Protein AF-A0A959ET68-F1 (afdb_monomer_lite)

pLDDT: mean 88.15, std 13.21, range [47.34, 98.81]

Secondary structure (DSSP, 8-state):
--TTEEEE-SSS-EEE-PPPTT-SEEEEEEESSTT-GGGEEEEEEEESSSEEE--SPPPTT-EEEEEEEEEETTEEPPPPPPEEEEE-EEEEEEEE-SS--EEE-SSS--EEEEEEEESS--EEEEEEEEEEEEEES-GGGEEEEEE-TT--EEEEEES-STT--EEEEEE-TT-S-B--SS-EEEEEEB-SS-GGGGTTSBS-EEEEEEEEE-S--S--EEEEEEEEEEEEEE-------------PPPP-

Sequence (252 aa):
PPNGTSNVNTGLPSFAWEGSPFADTYDFQLATSPAFGNSIVDEGTFLPETEFDVNVVLEETTLYYWRVRARNLCGDSDWLPPFAFHTETLACNEFNSIDVPLGIPALGTPTRESELSIAAGGTINDVNVVNLTGYHDGVKDIAMRVISPEGTVVTLFSGICGNTAPFDLGLDDESPLVLTCPPTDGQPHQPQGSLSDFDGESTAGVWTLQVQVIDDFGAGGLVESWGLEFCASFDPKNPVLVNNETLLVQPG

Structure (mmCIF, N/CA/C/O backbone):
data_AF-A0A959ET68-F1
#
_entry.id   AF-A0A959ET68-F1
#
loop_
_atom_site.group_PDB
_atom_site.id
_atom_site.type_symbol
_atom_site.label_atom_id
_atom_site.label_alt_id
_atom_site.label_comp_id
_atom_site.label_asym_id
_atom_site.label_entity_id
_atom_site.label_seq_id
_atom_site.pdbx_PDB_ins_code
_atom_site.Cartn_x
_atom_site.Cartn_y
_atom_site.Cartn_z
_atom_site.occupancy
_atom_site.B_iso_or_equiv
_atom_site.auth_seq_id
_atom_site.auth_comp_id
_atom_site.auth_asym_id
_atom_site.auth_atom_id
_atom_site.pdbx_PDB_model_num
ATOM 1 N N . PRO A 1 1 ? -13.854 3.784 22.550 1.00 59.50 1 PRO A N 1
ATOM 2 C CA . PRO A 1 1 ? -14.523 3.999 21.238 1.00 59.50 1 PRO A CA 1
ATOM 3 C C . PRO A 1 1 ? -16.053 4.084 21.365 1.00 59.50 1 PRO A C 1
ATOM 5 O O . PRO A 1 1 ? -16.630 3.222 22.027 1.00 59.50 1 PRO A O 1
ATOM 8 N N . PRO A 1 2 ? -16.711 5.090 20.761 1.00 69.69 2 PRO A N 1
ATOM 9 C CA . PRO A 1 2 ? -18.172 5.145 20.648 1.00 69.69 2 PRO A CA 1
ATOM 10 C C . PRO A 1 2 ? -18.786 3.883 20.013 1.00 69.69 2 PRO A C 1
ATOM 12 O O . PRO A 1 2 ? -18.097 3.077 19.390 1.00 69.69 2 PRO A O 1
ATOM 15 N N . ASN A 1 3 ? -20.103 3.700 20.162 1.00 67.88 3 ASN A N 1
ATOM 16 C CA . ASN A 1 3 ? -20.776 2.541 19.573 1.00 67.88 3 ASN A CA 1
ATOM 17 C C . ASN A 1 3 ? -20.730 2.622 18.041 1.00 67.88 3 ASN A C 1
ATOM 19 O O . ASN A 1 3 ? -21.143 3.631 17.469 1.00 67.88 3 ASN A O 1
ATOM 23 N N . GLY A 1 4 ? -20.284 1.552 17.390 1.00 57.34 4 GLY A N 1
ATOM 24 C CA . GLY A 1 4 ? -20.193 1.453 15.938 1.00 57.34 4 GLY A CA 1
ATOM 25 C C . GLY A 1 4 ? -18.977 2.151 15.329 1.00 57.34 4 GLY A C 1
ATOM 26 O O . GLY A 1 4 ? -19.024 2.461 14.145 1.00 57.34 4 GLY A O 1
ATOM 27 N N . THR A 1 5 ? -17.918 2.429 16.098 1.00 63.31 5 THR A N 1
ATOM 28 C CA . THR A 1 5 ? -16.654 2.954 15.550 1.00 63.31 5 THR A CA 1
ATOM 29 C C . THR A 1 5 ? -15.890 1.868 14.777 1.00 63.31 5 THR A C 1
ATOM 31 O O . THR A 1 5 ? -15.741 0.747 15.266 1.00 63.31 5 THR A O 1
ATOM 34 N N . SER A 1 6 ? -15.404 2.204 13.582 1.00 56.62 6 SER A N 1
ATOM 35 C CA . SER A 1 6 ? -14.445 1.423 12.790 1.00 56.62 6 SER A CA 1
ATOM 36 C C . SER A 1 6 ? -13.031 2.013 12.902 1.00 56.62 6 SER A C 1
ATOM 38 O O . SER A 1 6 ? -12.866 3.128 13.403 1.00 56.62 6 SER A O 1
ATOM 40 N N . ASN A 1 7 ? -12.017 1.260 12.459 1.00 56.94 7 ASN A N 1
ATOM 41 C CA . ASN A 1 7 ? -10.610 1.684 12.421 1.00 56.94 7 ASN A CA 1
ATOM 42 C C . ASN A 1 7 ? -10.060 2.141 13.779 1.00 56.94 7 ASN A C 1
ATOM 44 O O . ASN A 1 7 ? -9.372 3.153 13.894 1.00 56.94 7 ASN A O 1
ATOM 48 N N . VAL A 1 8 ? -10.395 1.402 14.839 1.00 57.81 8 VAL A N 1
ATOM 49 C CA . VAL A 1 8 ? -9.758 1.611 16.142 1.00 57.81 8 VAL A CA 1
ATOM 50 C C . VAL A 1 8 ? -8.369 0.982 16.105 1.00 57.81 8 VAL A C 1
ATOM 52 O O . VAL A 1 8 ? -8.249 -0.216 15.836 1.00 57.81 8 VAL A O 1
ATOM 55 N N . ASN A 1 9 ? -7.352 1.793 16.403 1.00 61.16 9 ASN A N 1
ATOM 56 C CA . ASN A 1 9 ? -5.956 1.371 16.476 1.00 61.16 9 ASN A CA 1
ATOM 57 C C . ASN A 1 9 ? -5.794 0.120 17.360 1.00 61.16 9 ASN A C 1
ATOM 59 O O . ASN A 1 9 ? -6.356 0.043 18.458 1.00 61.16 9 ASN A O 1
ATOM 63 N N . THR A 1 10 ? -5.028 -0.852 16.870 1.00 55.31 10 THR A N 1
ATOM 64 C CA . THR A 1 10 ? -4.847 -2.184 17.469 1.00 55.31 10 THR A CA 1
ATOM 65 C C . THR A 1 10 ? -3.834 -2.240 18.609 1.00 55.31 10 THR A C 1
ATOM 67 O O . THR A 1 10 ? -3.648 -3.305 19.193 1.00 55.31 10 THR A O 1
ATOM 70 N N . GLY A 1 11 ? -3.211 -1.109 18.959 1.00 59.72 11 GLY A N 1
ATOM 71 C CA . GLY A 1 11 ? -2.265 -0.983 20.068 1.00 59.72 11 GLY A CA 1
ATOM 72 C C . GLY A 1 11 ? -2.900 -1.168 21.454 1.00 59.72 11 GLY A C 1
ATOM 73 O O . GLY A 1 11 ? -3.578 -2.153 21.724 1.00 59.72 11 GLY A O 1
ATOM 74 N N . LEU A 1 12 ? -2.657 -0.221 22.365 1.00 61.44 12 LEU A N 1
ATOM 75 C CA . LEU A 1 12 ? -3.268 -0.179 23.702 1.00 61.44 12 LEU A CA 1
ATOM 76 C C . LEU A 1 12 ? -4.371 0.895 23.714 1.00 61.44 12 LEU A C 1
ATOM 78 O O . LEU A 1 12 ? -4.118 2.021 24.149 1.00 61.44 12 LEU A O 1
ATOM 82 N N . PRO A 1 13 ? -5.562 0.625 23.144 1.00 77.75 13 PRO A N 1
ATOM 83 C CA . PRO A 1 13 ? -6.602 1.635 23.027 1.00 77.75 13 PRO A CA 1
ATOM 84 C C . PRO A 1 13 ? -7.158 2.029 24.398 1.00 77.75 13 PRO A C 1
ATOM 86 O O . PRO A 1 13 ? -7.420 1.179 25.253 1.00 77.75 13 PRO A O 1
ATOM 89 N N . SER A 1 14 ? -7.415 3.326 24.563 1.00 84.19 14 SER A N 1
ATOM 90 C CA . SER A 1 14 ? -8.093 3.868 25.735 1.00 84.19 14 SER A CA 1
ATOM 91 C C . SER A 1 14 ? -9.608 3.921 25.525 1.00 84.19 14 SER A C 1
ATOM 93 O O . SER A 1 14 ? -10.136 4.246 24.449 1.00 84.19 14 SER A O 1
ATOM 95 N N . PHE A 1 15 ? -10.345 3.569 26.571 1.00 87.94 15 PHE A N 1
ATOM 96 C CA . PHE A 1 15 ? -11.800 3.598 26.605 1.00 87.94 15 PHE A CA 1
ATOM 97 C C . PHE A 1 15 ? -12.237 4.651 27.601 1.00 87.94 15 PHE A C 1
ATOM 99 O O . PHE A 1 15 ? -11.755 4.670 28.722 1.00 87.94 15 PHE A O 1
ATOM 106 N N . ALA A 1 16 ? -13.189 5.490 27.204 1.00 87.88 16 ALA A N 1
ATOM 107 C CA . ALA A 1 16 ? -13.805 6.470 28.082 1.00 87.88 16 ALA A CA 1
ATOM 108 C C . ALA A 1 16 ? -15.326 6.337 28.016 1.00 87.88 16 ALA A C 1
ATOM 110 O O . ALA A 1 16 ? -15.891 6.028 26.958 1.00 87.88 16 ALA A O 1
ATOM 111 N N . TRP A 1 17 ? -15.988 6.575 29.143 1.00 90.94 17 TRP A N 1
ATOM 112 C CA . TRP A 1 17 ? -17.444 6.548 29.267 1.00 90.94 17 TRP A CA 1
ATOM 113 C C . TRP A 1 17 ? -17.955 7.748 30.063 1.00 90.94 17 TRP A C 1
ATOM 115 O O . TRP A 1 17 ? -17.204 8.456 30.727 1.00 90.94 17 TRP A O 1
ATOM 125 N N . GLU A 1 18 ? -19.262 7.993 29.988 1.00 88.75 18 GLU A N 1
ATOM 126 C CA . GLU A 1 18 ? -19.899 9.042 30.778 1.00 88.75 18 GLU A CA 1
ATOM 127 C C . GLU A 1 18 ? -20.099 8.571 32.225 1.00 88.75 18 GLU A C 1
ATOM 129 O O . GLU A 1 18 ? -20.658 7.500 32.480 1.00 88.75 18 GLU A O 1
ATOM 134 N N . GLY A 1 19 ? -19.625 9.370 33.183 1.00 85.56 19 GLY A N 1
ATOM 135 C CA . GLY A 1 19 ? -19.772 9.070 34.601 1.00 85.56 19 GLY A CA 1
ATOM 136 C C . GLY A 1 19 ? -21.198 9.281 35.119 1.00 85.56 19 GLY A C 1
ATOM 137 O O . GLY A 1 19 ? -21.925 10.162 34.666 1.00 85.56 19 GLY A O 1
ATOM 138 N N . SER A 1 20 ? -21.584 8.507 36.131 1.00 87.94 20 SER A N 1
ATOM 139 C CA . SER A 1 20 ? -22.829 8.687 36.879 1.00 87.94 20 SER A CA 1
ATOM 140 C C . SER A 1 20 ? -22.575 9.454 38.184 1.00 87.94 20 SER A C 1
ATOM 142 O O . SER A 1 20 ? -21.653 9.103 38.921 1.00 87.94 20 SER A O 1
ATOM 144 N N . PRO A 1 21 ? -23.413 10.447 38.546 1.00 82.75 21 PRO A N 1
ATOM 145 C CA . PRO A 1 21 ? -23.240 11.245 39.765 1.00 82.75 21 PRO A CA 1
ATOM 146 C C . PRO A 1 21 ? -23.413 10.448 41.068 1.00 82.75 21 PRO A C 1
ATOM 148 O O . PRO A 1 21 ? -23.121 10.967 42.143 1.00 82.75 21 PRO A O 1
ATOM 151 N N . PHE A 1 22 ? -23.912 9.212 40.987 1.00 87.75 22 PHE A N 1
ATOM 152 C CA . PHE A 1 22 ? -24.112 8.323 42.134 1.00 87.75 22 PHE A CA 1
ATOM 153 C C . PHE A 1 22 ? -23.165 7.117 42.133 1.00 87.75 22 PHE A C 1
ATOM 155 O O . PHE A 1 22 ? -23.379 6.192 42.916 1.00 87.75 22 PHE A O 1
ATOM 162 N N . ALA A 1 23 ? -22.176 7.083 41.241 1.00 90.88 23 ALA A N 1
ATOM 163 C CA . ALA A 1 23 ? -21.177 6.024 41.190 1.00 90.88 23 ALA A CA 1
ATOM 164 C C . ALA A 1 23 ? -19.940 6.413 42.006 1.00 90.88 23 ALA A C 1
ATOM 166 O O . ALA A 1 23 ? -19.442 7.529 41.876 1.00 90.88 23 ALA A O 1
ATOM 167 N N . ASP A 1 24 ? -19.432 5.470 42.797 1.00 92.00 24 ASP A N 1
ATOM 168 C CA . ASP A 1 24 ? -18.141 5.600 43.478 1.00 92.00 24 ASP A CA 1
ATOM 169 C C . ASP A 1 24 ? -17.014 4.987 42.631 1.00 92.00 24 ASP A C 1
ATOM 171 O O . ASP A 1 24 ? -15.890 5.478 42.637 1.00 92.00 24 ASP A O 1
ATOM 175 N N . THR A 1 25 ? -17.311 3.895 41.918 1.00 95.12 25 THR A N 1
ATOM 176 C CA . THR A 1 25 ? -16.370 3.181 41.041 1.00 95.12 25 THR A CA 1
ATOM 177 C C . THR A 1 25 ? -17.094 2.534 39.858 1.00 95.12 25 THR A C 1
ATOM 179 O O . THR A 1 25 ? -18.328 2.485 39.828 1.00 95.12 25 THR A O 1
ATOM 182 N N . TYR A 1 26 ? -16.338 1.999 38.901 1.00 94.94 26 TYR A N 1
ATOM 183 C CA . TYR A 1 26 ? -16.852 1.295 37.729 1.00 94.94 26 TYR A CA 1
ATOM 184 C C . TYR A 1 26 ? -16.203 -0.081 37.560 1.00 94.94 26 TYR A C 1
ATOM 186 O O . TYR A 1 26 ? -15.052 -0.291 37.944 1.00 94.94 26 TYR A O 1
ATOM 194 N N . ASP A 1 27 ? -16.939 -1.006 36.949 1.00 96.12 27 ASP A N 1
ATOM 195 C CA . ASP A 1 27 ? -16.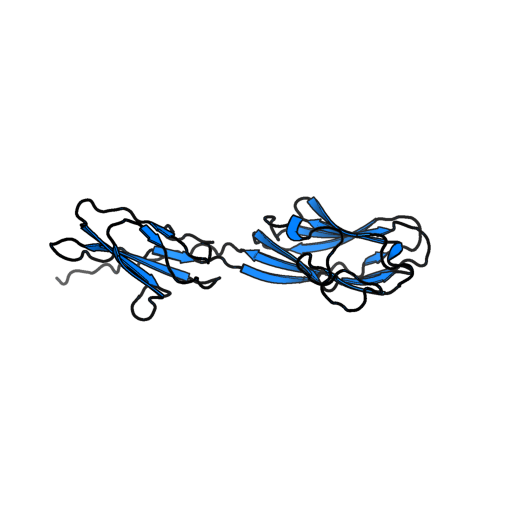357 -2.201 36.336 1.00 96.12 27 ASP A CA 1
ATOM 196 C C . ASP A 1 27 ? -16.461 -2.066 34.807 1.00 96.12 27 ASP A C 1
ATOM 198 O O . ASP A 1 27 ? -17.497 -1.638 34.288 1.00 96.12 27 ASP A O 1
ATOM 202 N N . PHE A 1 28 ? -15.407 -2.458 34.098 1.00 95.81 28 PHE A N 1
ATOM 203 C CA . PHE A 1 28 ? -15.260 -2.445 32.644 1.00 95.81 28 PHE A CA 1
ATOM 204 C C . PHE A 1 28 ? -14.959 -3.860 32.146 1.00 95.81 28 PHE A C 1
ATOM 206 O O . PHE A 1 28 ? -14.189 -4.585 32.772 1.00 95.81 28 PHE A O 1
ATOM 213 N N . GLN A 1 29 ? -15.534 -4.245 31.007 1.00 96.94 29 GLN A N 1
ATOM 214 C CA . GLN A 1 29 ? -15.197 -5.493 30.319 1.00 96.94 29 GLN A CA 1
ATOM 215 C C . GLN A 1 29 ? -15.071 -5.266 28.819 1.00 96.94 29 GLN A C 1
ATOM 217 O O . GLN A 1 29 ? -15.955 -4.649 28.220 1.00 96.94 29 GLN A O 1
ATOM 222 N N . LEU A 1 30 ? -14.033 -5.849 28.223 1.00 95.31 30 LEU A N 1
ATOM 223 C CA . LEU A 1 30 ? -13.812 -5.962 26.784 1.00 95.31 30 LEU A CA 1
ATOM 224 C C . LEU A 1 30 ? -13.864 -7.438 26.376 1.00 95.31 30 LEU A C 1
ATOM 226 O O . LEU A 1 30 ? -13.287 -8.294 27.044 1.00 95.31 30 LEU A O 1
ATOM 230 N N . ALA A 1 31 ? -14.547 -7.757 25.279 1.00 95.62 31 ALA A N 1
ATOM 231 C CA . ALA A 1 31 ? -14.763 -9.130 24.837 1.00 95.62 31 ALA A CA 1
ATOM 232 C C . ALA A 1 31 ? -14.885 -9.273 23.312 1.00 95.62 31 ALA A C 1
ATOM 234 O O . ALA A 1 31 ? -15.242 -8.326 22.619 1.00 95.62 31 ALA A O 1
ATOM 235 N N . THR A 1 32 ? -14.687 -10.487 22.794 1.00 92.62 32 THR A N 1
ATOM 236 C CA . THR A 1 32 ? -14.901 -10.839 21.369 1.00 92.62 32 THR A CA 1
ATOM 237 C C . THR A 1 32 ? -16.328 -11.307 21.048 1.00 92.62 32 THR A C 1
ATOM 239 O O . THR A 1 32 ? -16.642 -11.676 19.920 1.00 92.62 32 THR A O 1
ATOM 242 N N . SER A 1 33 ? -17.223 -11.320 22.041 1.00 91.75 33 SER A N 1
ATOM 243 C CA . SER A 1 33 ? -18.622 -11.732 21.886 1.00 91.75 33 SER A CA 1
ATOM 244 C C . SER A 1 33 ? -19.538 -10.847 22.730 1.00 91.75 33 SER A C 1
ATOM 246 O O . SER A 1 33 ? -19.185 -10.546 23.875 1.00 91.75 33 SER A O 1
ATOM 248 N N . PRO A 1 34 ? -20.750 -10.502 22.248 1.00 88.56 34 PRO A N 1
ATOM 249 C CA . PRO A 1 34 ? -21.704 -9.711 23.027 1.00 88.56 34 PRO A CA 1
ATOM 250 C C . PRO A 1 34 ? -22.266 -10.481 24.234 1.00 88.56 34 PRO A C 1
ATOM 252 O O . PRO A 1 34 ? -22.931 -9.891 25.083 1.00 88.56 34 PRO A O 1
ATOM 255 N N . ALA A 1 35 ? -22.013 -11.793 24.326 1.00 90.94 35 ALA A N 1
ATOM 256 C CA . ALA A 1 35 ? -22.361 -12.606 25.487 1.00 90.94 35 ALA A CA 1
ATOM 257 C C . ALA A 1 35 ? -21.395 -12.413 26.673 1.00 90.94 35 ALA A C 1
ATOM 259 O O . ALA A 1 35 ? -21.759 -12.750 27.802 1.00 90.94 35 ALA A O 1
ATOM 260 N N . PHE A 1 36 ? -20.197 -11.858 26.439 1.00 93.19 36 PHE A N 1
ATOM 261 C CA . PHE A 1 36 ? -19.110 -11.793 27.423 1.00 93.19 36 PHE A CA 1
ATOM 262 C C . PHE A 1 36 ? -18.808 -13.188 28.025 1.00 93.19 36 PHE A C 1
ATOM 264 O O . PHE A 1 36 ? -18.927 -14.214 27.352 1.00 93.19 36 PHE A O 1
ATOM 271 N N . GLY A 1 37 ? -18.384 -13.263 29.291 1.00 92.31 37 GLY A N 1
ATOM 272 C CA . GLY A 1 37 ? -18.008 -14.523 29.936 1.00 92.31 37 GLY A CA 1
ATOM 273 C C . GLY A 1 37 ? -16.634 -14.996 29.464 1.00 92.31 37 GLY A C 1
ATOM 274 O O . GLY A 1 37 ? -15.663 -14.261 29.583 1.00 92.31 37 GLY A O 1
ATOM 275 N N . ASN A 1 38 ? -16.539 -16.200 28.896 1.00 92.50 38 ASN A N 1
ATOM 276 C CA . ASN A 1 38 ? -15.253 -16.762 28.452 1.00 92.50 38 ASN A CA 1
ATOM 277 C C . ASN A 1 38 ? -14.622 -16.020 27.257 1.00 92.50 38 ASN A C 1
ATOM 279 O O . ASN A 1 38 ? -13.507 -16.348 26.869 1.00 92.50 38 ASN A O 1
ATOM 283 N N . SER A 1 39 ? -15.334 -15.068 26.649 1.00 93.88 39 SER A N 1
ATOM 284 C CA . SER A 1 39 ? -14.825 -14.225 25.565 1.00 93.88 39 SER A CA 1
ATOM 285 C C . SER A 1 39 ? -14.199 -12.916 26.050 1.00 93.88 39 SER A C 1
ATOM 287 O O . SER A 1 39 ? -13.862 -12.086 25.209 1.00 93.88 39 SER A O 1
ATOM 289 N N . ILE A 1 40 ? -14.136 -12.677 27.367 1.00 96.19 40 ILE A N 1
ATOM 290 C CA . ILE A 1 40 ? -13.493 -11.487 27.934 1.00 96.19 40 ILE A CA 1
ATOM 291 C C . ILE A 1 40 ? -11.995 -11.557 27.637 1.00 96.19 40 ILE A C 1
ATOM 293 O O . ILE A 1 40 ? -11.351 -12.564 27.925 1.00 96.19 40 ILE A O 1
ATOM 297 N N . VAL A 1 41 ? -11.469 -10.488 27.045 1.00 94.44 41 VAL A N 1
ATOM 298 C CA . VAL A 1 41 ? -10.047 -10.339 26.704 1.00 94.44 41 VAL A CA 1
ATOM 299 C C . VAL A 1 41 ? -9.330 -9.370 27.637 1.00 94.44 41 VAL A C 1
ATOM 301 O O . VAL A 1 41 ? -8.127 -9.507 27.822 1.00 94.44 41 VAL A O 1
ATOM 304 N N . ASP A 1 42 ? -10.062 -8.433 28.244 1.00 95.38 42 ASP A N 1
ATOM 305 C CA . ASP A 1 42 ? -9.555 -7.558 29.299 1.00 95.38 42 ASP A CA 1
ATOM 306 C C . ASP A 1 42 ? -10.701 -7.066 30.191 1.00 95.38 42 ASP A C 1
ATOM 308 O O . ASP A 1 42 ? -11.855 -6.959 29.752 1.00 95.38 42 ASP A O 1
ATOM 312 N N . GLU A 1 43 ? -10.393 -6.768 31.448 1.00 96.31 43 GLU A N 1
ATOM 313 C CA . GLU A 1 43 ? -11.348 -6.216 32.403 1.00 96.31 43 GLU A CA 1
ATOM 314 C C . GLU A 1 43 ? -10.678 -5.340 33.463 1.00 96.31 43 GLU A C 1
ATOM 316 O O . GLU A 1 43 ? -9.556 -5.580 33.905 1.00 96.31 43 GLU A O 1
ATOM 321 N N . GLY A 1 44 ? -11.421 -4.335 33.917 1.00 94.62 44 GLY A N 1
ATOM 322 C CA . GLY A 1 44 ? -11.046 -3.487 35.039 1.00 94.62 44 GLY A CA 1
ATOM 323 C C . GLY A 1 44 ? -12.161 -3.486 36.072 1.00 94.62 44 GLY A C 1
ATOM 324 O O . GLY A 1 44 ? -13.333 -3.368 35.724 1.00 94.62 44 GLY A O 1
ATOM 325 N N . THR A 1 45 ? -11.821 -3.614 37.352 1.00 94.75 45 THR A N 1
ATOM 326 C CA . THR A 1 45 ? -12.810 -3.619 38.442 1.00 94.75 45 THR A CA 1
ATOM 327 C C . THR A 1 45 ? -12.495 -2.545 39.464 1.00 94.75 45 THR A C 1
ATOM 329 O O . THR A 1 45 ? -11.322 -2.325 39.765 1.00 94.75 45 THR A O 1
ATOM 332 N N . PHE A 1 46 ? -13.531 -1.946 40.054 1.00 93.88 46 PHE A N 1
ATOM 333 C CA . PHE A 1 46 ? -13.395 -0.864 41.041 1.00 93.88 46 PHE A CA 1
ATOM 334 C C . PHE A 1 46 ? -12.584 0.342 40.529 1.00 93.88 46 PHE A C 1
ATOM 336 O O . PHE A 1 46 ? -11.835 0.965 41.282 1.00 93.88 46 PHE A O 1
ATOM 343 N N . LEU A 1 47 ? -12.741 0.682 39.250 1.00 94.00 47 LEU A N 1
ATOM 344 C CA . LEU A 1 47 ? -12.071 1.816 38.620 1.00 94.00 47 LEU A CA 1
ATOM 345 C C . LEU A 1 47 ? -12.635 3.133 39.183 1.00 94.00 47 LEU A C 1
ATOM 347 O O . LEU A 1 47 ? -13.853 3.323 39.133 1.00 94.00 47 LEU A O 1
ATOM 351 N N . PRO A 1 48 ? -11.802 4.031 39.739 1.00 91.38 48 PRO A N 1
ATOM 352 C CA . PRO A 1 48 ? -12.267 5.314 40.274 1.00 91.38 48 PRO A CA 1
ATOM 353 C C . PRO A 1 48 ? -12.500 6.361 39.176 1.00 91.38 48 PRO A C 1
ATOM 355 O O . PRO A 1 48 ? -13.234 7.326 39.377 1.00 91.38 48 PRO A O 1
ATOM 358 N N . GLU A 1 49 ? -11.858 6.175 38.028 1.00 91.62 49 GLU A N 1
ATOM 359 C CA . GLU A 1 49 ? -11.913 7.070 36.879 1.00 91.62 49 GLU A CA 1
ATOM 360 C C . GLU A 1 49 ? -12.929 6.563 35.849 1.00 91.62 49 GLU A C 1
ATOM 362 O O . GLU A 1 49 ? -13.399 5.425 35.909 1.00 91.62 49 GLU A O 1
ATOM 367 N N . THR A 1 50 ? -13.298 7.433 34.909 1.00 90.50 50 THR A N 1
ATOM 368 C CA . THR A 1 50 ? -14.198 7.105 33.791 1.00 90.50 50 THR A CA 1
ATOM 369 C C . THR A 1 50 ? -13.430 6.746 32.520 1.00 90.50 50 THR A C 1
ATOM 371 O O . THR A 1 50 ? -13.929 6.952 31.411 1.00 90.50 50 THR A O 1
ATOM 374 N N . GLU A 1 51 ? -12.202 6.260 32.694 1.00 91.25 51 GLU A N 1
ATOM 375 C CA . GLU A 1 51 ? -11.325 5.798 31.631 1.00 91.25 51 GLU A CA 1
ATOM 376 C C . GLU A 1 51 ? -10.657 4.468 31.994 1.00 91.25 51 GLU A C 1
ATOM 378 O O . GLU A 1 51 ? -10.508 4.122 33.169 1.00 91.25 51 GLU A O 1
ATOM 383 N N . PHE A 1 52 ? -10.306 3.693 30.970 1.00 92.69 52 PHE A N 1
ATOM 384 C CA . PHE A 1 52 ? -9.571 2.445 31.106 1.00 92.69 52 PHE A CA 1
ATOM 385 C C . PHE A 1 52 ? -8.661 2.231 29.898 1.00 92.69 52 PHE A C 1
ATOM 387 O O . PHE A 1 52 ? -9.137 2.165 28.760 1.00 92.69 52 PHE A O 1
ATOM 394 N N . ASP A 1 53 ? -7.368 2.087 30.171 1.00 89.56 53 ASP A N 1
ATOM 395 C CA . ASP A 1 53 ? -6.370 1.689 29.188 1.00 89.56 53 ASP A CA 1
ATOM 396 C C . ASP A 1 53 ? -6.265 0.167 29.165 1.00 89.56 53 ASP A C 1
ATOM 398 O O . ASP A 1 53 ? -5.926 -0.475 30.164 1.00 89.56 53 ASP A O 1
ATOM 402 N N . VAL A 1 54 ? -6.574 -0.408 28.009 1.00 89.56 54 VAL A N 1
ATOM 403 C CA . VAL A 1 54 ? -6.534 -1.854 27.802 1.00 89.56 54 VAL A CA 1
ATOM 404 C C . VAL A 1 54 ? -5.082 -2.314 27.691 1.00 89.56 54 VAL A C 1
ATOM 406 O O . VAL A 1 54 ? -4.285 -1.697 26.990 1.00 89.56 54 VAL A O 1
ATOM 409 N N . ASN A 1 55 ? -4.737 -3.411 28.372 1.00 85.19 55 ASN A N 1
ATOM 410 C CA . ASN A 1 55 ? -3.370 -3.960 28.429 1.00 85.19 55 ASN A CA 1
ATOM 411 C C . ASN A 1 55 ? -3.153 -5.159 27.492 1.00 85.19 55 ASN A C 1
ATOM 413 O O . ASN A 1 55 ? -2.159 -5.880 27.608 1.00 85.19 55 ASN A O 1
ATOM 417 N N . VAL A 1 56 ? -4.088 -5.385 26.573 1.00 85.75 56 VAL A N 1
ATOM 418 C CA . VAL A 1 56 ? -3.998 -6.403 25.530 1.00 85.75 56 VAL A CA 1
ATOM 419 C C . VAL A 1 56 ? -3.954 -5.728 24.165 1.00 85.75 56 VAL A C 1
ATOM 421 O O . VAL A 1 56 ? -4.728 -4.817 23.885 1.00 85.75 56 VAL A O 1
ATOM 424 N N . VAL A 1 57 ? -3.033 -6.193 23.324 1.00 83.12 57 VAL A N 1
ATOM 425 C CA . VAL A 1 57 ? -2.999 -5.832 21.905 1.00 83.12 57 VAL A CA 1
ATOM 426 C C . VAL A 1 57 ? -4.207 -6.481 21.243 1.00 83.12 57 VAL A C 1
ATOM 428 O O . VAL A 1 57 ? -4.433 -7.681 21.417 1.00 83.12 57 VAL A O 1
ATOM 431 N N . LEU A 1 58 ? -5.012 -5.693 20.537 1.00 85.56 58 LEU A N 1
ATOM 432 C CA . LEU A 1 58 ? -6.205 -6.215 19.883 1.00 85.56 58 LEU A CA 1
ATOM 433 C C . LEU A 1 58 ? -5.843 -6.819 18.531 1.00 85.56 58 LEU A C 1
ATOM 435 O O . LEU A 1 58 ? -5.010 -6.288 17.806 1.00 85.56 58 LEU A O 1
ATOM 439 N N . GLU A 1 59 ? -6.511 -7.911 18.179 1.00 80.75 59 GLU A N 1
ATOM 440 C CA . GLU A 1 59 ? -6.347 -8.521 16.865 1.00 80.75 59 GLU A CA 1
ATOM 441 C C . GLU A 1 59 ? -6.946 -7.597 15.801 1.00 80.75 59 GLU A C 1
ATOM 443 O O . GLU A 1 59 ? -8.038 -7.048 15.985 1.00 80.75 59 GLU A O 1
ATOM 448 N N . GLU A 1 60 ? -6.257 -7.432 14.677 1.00 74.31 60 GLU A N 1
ATOM 449 C CA . GLU A 1 60 ? -6.767 -6.706 13.511 1.00 74.31 60 GLU A CA 1
ATOM 450 C C . GLU A 1 60 ? -8.010 -7.395 12.935 1.00 74.31 60 GLU A C 1
ATOM 452 O O . GLU A 1 60 ? -8.287 -8.569 13.199 1.00 74.31 60 GLU A O 1
ATOM 457 N N . THR A 1 61 ? -8.797 -6.670 12.140 1.00 72.88 61 THR A N 1
ATOM 458 C CA . THR A 1 61 ? -9.998 -7.191 11.458 1.00 72.88 61 THR A CA 1
ATOM 459 C C . THR A 1 61 ? -11.048 -7.846 12.373 1.00 72.88 61 THR A C 1
ATOM 461 O O . THR A 1 61 ? -11.857 -8.661 11.926 1.00 72.88 61 THR A O 1
ATOM 464 N N . THR A 1 62 ? -11.075 -7.492 13.658 1.00 79.81 62 THR A N 1
ATOM 465 C CA . THR A 1 62 ? -11.847 -8.205 14.683 1.00 79.81 62 THR A CA 1
ATOM 466 C C . THR A 1 62 ? -12.928 -7.321 15.301 1.00 79.81 62 THR A C 1
ATOM 468 O O . THR A 1 62 ? -12.720 -6.147 15.610 1.00 79.81 62 THR A O 1
ATOM 471 N N . LEU A 1 63 ? -14.119 -7.899 15.486 1.00 83.69 63 LEU A N 1
ATOM 472 C CA . LEU A 1 63 ? -15.239 -7.259 16.174 1.00 83.69 63 LEU A CA 1
ATOM 473 C C . LEU A 1 63 ? -15.108 -7.446 17.684 1.00 83.69 63 LEU A C 1
ATOM 475 O O . LEU A 1 63 ? -15.121 -8.572 18.186 1.00 83.69 63 LEU A O 1
ATOM 479 N N . TYR A 1 64 ? -15.058 -6.333 18.403 1.00 89.81 64 TYR A N 1
ATOM 480 C CA . TYR A 1 64 ? -15.006 -6.307 19.854 1.00 89.81 64 TYR A CA 1
ATOM 481 C C . TYR A 1 64 ? -16.240 -5.636 20.444 1.00 89.81 64 TYR A C 1
ATOM 483 O O . TYR A 1 64 ? -16.871 -4.762 19.845 1.00 89.81 64 TYR A O 1
ATOM 491 N N . TYR A 1 65 ? -16.557 -6.049 21.664 1.00 91.38 65 TYR A N 1
ATOM 492 C CA . TYR A 1 65 ? -17.660 -5.550 22.463 1.00 91.38 65 TYR A CA 1
ATOM 493 C C . TYR A 1 65 ? -17.125 -5.094 23.804 1.00 91.38 65 TYR A C 1
ATOM 495 O O . TYR A 1 65 ? -16.390 -5.832 24.458 1.00 91.38 65 TYR A O 1
ATOM 503 N N . TRP A 1 66 ? -17.525 -3.911 24.244 1.00 93.88 66 TRP A N 1
ATOM 504 C CA . TRP A 1 66 ? -17.184 -3.438 25.575 1.00 93.88 66 TRP A CA 1
ATOM 505 C C . TRP A 1 66 ? -18.413 -2.930 26.313 1.00 93.88 66 TRP A C 1
ATOM 507 O O . TRP A 1 66 ? -19.391 -2.481 25.710 1.00 93.88 66 TRP A O 1
ATOM 517 N N . ARG A 1 67 ? -18.388 -3.045 27.637 1.00 94.44 67 ARG A N 1
ATOM 518 C CA . ARG A 1 67 ? -19.461 -2.567 28.511 1.00 94.44 67 ARG A CA 1
ATOM 519 C C . ARG A 1 67 ? -18.905 -2.070 29.832 1.00 94.44 67 ARG A C 1
ATOM 521 O O . ARG A 1 67 ? -17.841 -2.500 30.272 1.00 94.44 67 ARG A O 1
ATOM 528 N N . VAL A 1 68 ? -19.682 -1.209 30.474 1.00 95.50 68 VAL A N 1
ATOM 529 C CA . VAL A 1 68 ? -19.380 -0.643 31.788 1.00 95.50 68 VAL A CA 1
ATOM 530 C C . VAL A 1 68 ? -20.607 -0.750 32.683 1.00 95.50 68 VAL A C 1
ATOM 532 O O . VAL A 1 68 ? -21.744 -0.674 32.206 1.00 95.50 68 VAL A O 1
ATOM 535 N N . ARG A 1 69 ? -20.382 -0.922 33.985 1.00 94.44 69 ARG A N 1
ATOM 536 C CA . ARG A 1 69 ? -21.396 -0.716 35.025 1.00 94.44 69 ARG A CA 1
ATOM 537 C C . ARG A 1 69 ? -20.844 0.156 36.142 1.00 94.44 69 ARG A C 1
ATOM 539 O O . ARG A 1 69 ? -19.666 0.072 36.481 1.00 94.44 69 ARG A O 1
ATOM 546 N N . ALA A 1 70 ? -21.714 0.959 36.738 1.00 94.38 70 ALA A N 1
ATOM 547 C CA . ALA A 1 70 ? -21.411 1.729 37.936 1.00 94.38 70 ALA A CA 1
ATOM 548 C C . ALA A 1 70 ? -21.558 0.873 39.204 1.00 94.38 70 ALA A C 1
ATOM 550 O O . ALA A 1 70 ? -22.435 0.004 39.275 1.00 94.38 70 ALA A O 1
ATOM 551 N N . ARG A 1 71 ? -20.755 1.177 40.222 1.00 93.19 71 ARG A N 1
ATOM 552 C CA . ARG A 1 71 ? -20.818 0.619 41.576 1.00 93.19 71 ARG A CA 1
ATOM 553 C C . ARG A 1 71 ? -20.785 1.745 42.602 1.00 93.19 71 ARG A C 1
ATOM 555 O O . ARG A 1 71 ? -20.033 2.710 42.464 1.00 93.19 71 ARG A O 1
ATOM 562 N N . ASN A 1 72 ? -21.556 1.587 43.668 1.00 92.56 72 ASN A N 1
ATOM 563 C CA . ASN A 1 72 ? -21.434 2.385 44.884 1.00 92.56 72 ASN A CA 1
ATOM 564 C C . ASN A 1 72 ? -21.651 1.507 46.124 1.00 92.56 72 ASN A C 1
ATOM 566 O O . ASN A 1 72 ? -21.811 0.289 46.023 1.00 92.56 72 ASN A O 1
ATOM 570 N N . LEU A 1 73 ? -21.679 2.115 47.309 1.00 93.19 73 LEU A N 1
ATOM 571 C CA . LEU A 1 73 ? -21.908 1.395 48.569 1.00 93.19 73 LEU A CA 1
ATOM 572 C C . L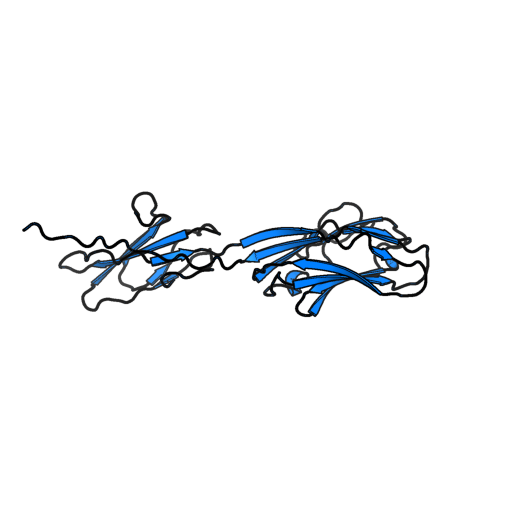EU A 1 73 ? -23.248 0.623 48.633 1.00 93.19 73 LEU A C 1
ATOM 574 O O . LEU A 1 73 ? -23.374 -0.320 49.413 1.00 93.19 73 LEU A O 1
ATOM 578 N N . CYS A 1 74 ? -24.252 1.005 47.838 1.00 92.31 74 CYS A N 1
ATOM 579 C CA . CYS A 1 74 ? -25.538 0.305 47.770 1.00 92.31 74 CYS A CA 1
ATOM 580 C C . CYS A 1 74 ? -25.487 -0.952 46.887 1.00 92.31 74 CYS A C 1
ATOM 582 O O . CYS A 1 74 ? -26.390 -1.784 46.980 1.00 92.31 74 CYS A O 1
ATOM 584 N N . GLY A 1 75 ? -24.451 -1.100 46.059 1.00 91.69 75 GLY A N 1
ATOM 585 C CA . GLY A 1 75 ? -24.230 -2.254 45.196 1.00 91.69 75 GLY A CA 1
ATOM 586 C C . GLY A 1 75 ? -23.867 -1.878 43.762 1.00 91.69 75 GLY A C 1
ATOM 587 O O . GLY A 1 75 ? -23.486 -0.745 43.455 1.00 91.69 75 GLY A O 1
ATOM 588 N N . ASP A 1 76 ? -23.998 -2.869 42.887 1.00 92.62 76 ASP A N 1
ATOM 589 C CA . ASP A 1 76 ? -23.706 -2.749 41.463 1.00 92.62 76 ASP A CA 1
ATOM 590 C C . ASP A 1 76 ? -24.979 -2.359 40.704 1.00 92.62 76 ASP A C 1
ATOM 592 O O . ASP A 1 76 ? -26.060 -2.886 40.970 1.00 92.62 76 ASP A O 1
ATOM 596 N N . SER A 1 77 ? -24.842 -1.463 39.731 1.00 92.69 77 SER A N 1
ATOM 597 C CA . SER A 1 77 ? -25.872 -1.253 38.712 1.00 92.69 77 SER A CA 1
ATOM 598 C C . SER A 1 77 ? -25.906 -2.407 37.705 1.00 92.69 77 SER A C 1
ATOM 600 O O . SER A 1 77 ? -24.972 -3.214 37.617 1.00 92.69 77 SER A O 1
ATOM 602 N N . ASP A 1 78 ? -26.979 -2.457 36.916 1.00 92.88 78 ASP A N 1
ATOM 603 C CA . ASP A 1 78 ? -27.002 -3.272 35.707 1.00 92.88 78 ASP A CA 1
ATOM 604 C C . ASP A 1 78 ? -25.907 -2.815 34.734 1.00 92.88 78 ASP A C 1
ATOM 606 O O . ASP A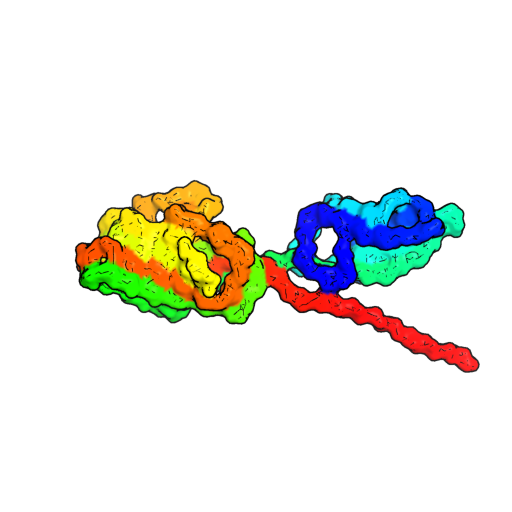 1 78 ? -25.532 -1.641 34.675 1.00 92.88 78 ASP A O 1
ATOM 610 N N . TRP A 1 79 ? -25.399 -3.758 33.944 1.00 93.06 79 TRP A N 1
ATOM 611 C CA . TRP A 1 79 ? -24.498 -3.427 32.848 1.00 93.06 79 TRP A CA 1
ATOM 612 C C . TRP A 1 79 ? -25.202 -2.548 31.819 1.00 93.06 79 TRP A C 1
ATOM 614 O O . TRP A 1 79 ? -26.335 -2.835 31.426 1.00 93.06 79 TRP A O 1
ATOM 624 N N . LEU A 1 80 ? -24.501 -1.527 31.320 1.00 89.44 80 LEU A N 1
ATOM 625 C CA . LEU A 1 80 ? -24.949 -0.838 30.118 1.00 89.44 80 LEU A CA 1
ATOM 626 C C . LEU A 1 80 ? -25.016 -1.826 28.941 1.00 89.44 80 LEU A C 1
ATOM 628 O O . LEU A 1 80 ? -24.235 -2.789 28.899 1.00 89.44 80 LEU A O 1
ATOM 632 N N . PRO A 1 81 ? -25.915 -1.590 27.966 1.00 88.12 81 PRO A N 1
ATOM 633 C CA . PRO A 1 81 ? -25.872 -2.303 26.700 1.00 88.12 81 PRO A CA 1
ATOM 634 C C . PRO A 1 81 ? -24.455 -2.252 26.111 1.00 88.12 81 PRO A C 1
ATOM 636 O O . PRO A 1 81 ? -23.808 -1.203 26.189 1.00 88.12 81 PRO A O 1
ATOM 639 N N . PRO A 1 82 ? -23.954 -3.360 25.541 1.00 89.19 82 PRO A N 1
ATOM 640 C CA . PRO A 1 82 ? -22.607 -3.382 25.009 1.00 89.19 82 PRO A CA 1
ATOM 641 C C . PRO A 1 82 ? -22.476 -2.428 23.826 1.00 89.19 82 PRO A C 1
ATOM 643 O O . PRO A 1 82 ? -23.326 -2.379 22.935 1.00 89.19 82 PRO A O 1
ATOM 646 N N . PHE A 1 83 ? -21.370 -1.706 23.812 1.00 87.50 83 PHE A N 1
ATOM 647 C CA . PHE A 1 83 ? -20.876 -0.978 22.658 1.00 87.50 83 PHE A CA 1
ATOM 648 C C . PHE A 1 83 ? -20.096 -1.962 21.783 1.00 87.50 83 PHE A C 1
ATOM 650 O O . PHE A 1 83 ? -19.401 -2.823 22.320 1.00 87.50 83 PHE A O 1
ATOM 657 N N . ALA A 1 84 ? -20.181 -1.842 20.459 1.00 85.50 84 ALA A N 1
ATOM 658 C CA . ALA A 1 84 ? -19.341 -2.609 19.539 1.00 85.50 84 ALA A CA 1
ATOM 659 C C . ALA A 1 84 ? -18.430 -1.700 18.720 1.00 85.50 84 ALA A C 1
ATOM 661 O O . ALA A 1 84 ? -18.813 -0.583 18.372 1.00 85.50 84 ALA A O 1
ATOM 662 N N . PHE A 1 85 ? -17.246 -2.194 18.385 1.00 82.06 85 PHE A N 1
ATOM 663 C CA . PHE A 1 85 ? -16.313 -1.545 17.469 1.00 82.06 85 PHE A CA 1
ATOM 664 C C . PHE A 1 85 ? -15.513 -2.602 16.703 1.00 82.06 85 PHE A C 1
ATOM 666 O O . PHE A 1 85 ? -15.393 -3.739 17.163 1.00 82.06 85 PHE A O 1
ATOM 673 N N . HIS A 1 86 ? -14.967 -2.229 15.550 1.00 77.25 86 HIS A N 1
ATOM 674 C CA . HIS A 1 86 ? -13.991 -3.057 14.838 1.00 77.25 86 HIS A CA 1
ATOM 675 C C . HIS A 1 86 ? -12.600 -2.442 14.945 1.00 77.25 86 HIS A C 1
ATOM 677 O O . HIS A 1 86 ? -12.443 -1.219 14.859 1.00 77.25 86 HIS A O 1
ATOM 683 N N . THR A 1 87 ? -11.603 -3.301 15.119 1.00 76.88 87 THR A N 1
ATOM 684 C CA . THR A 1 87 ? -10.199 -2.938 14.926 1.00 76.88 87 THR A CA 1
ATOM 685 C C . THR A 1 87 ? -9.901 -2.666 13.452 1.00 76.88 87 THR A C 1
ATOM 687 O O . THR A 1 87 ? -10.674 -3.071 12.577 1.00 76.88 87 THR A O 1
ATOM 690 N N . GLU A 1 88 ? -8.814 -1.938 13.177 1.00 68.56 88 GLU A N 1
ATOM 691 C CA . GLU A 1 88 ? -8.339 -1.667 11.811 1.00 68.56 88 GLU A CA 1
ATOM 692 C C . GLU A 1 88 ? -8.337 -2.944 10.954 1.00 68.56 88 GLU A C 1
ATOM 694 O O . GLU A 1 88 ? -7.900 -4.011 11.396 1.00 68.56 88 GLU A O 1
ATOM 699 N N . THR A 1 89 ? -8.873 -2.850 9.730 1.00 70.81 89 THR A N 1
ATOM 700 C CA . THR A 1 89 ? -8.782 -3.942 8.753 1.00 70.81 89 THR A CA 1
ATOM 701 C C . THR A 1 89 ? -7.598 -3.700 7.830 1.00 70.81 89 THR A C 1
ATOM 703 O O . THR A 1 89 ? -7.768 -3.163 6.741 1.00 70.81 89 THR A O 1
ATOM 706 N N . LEU A 1 90 ? -6.391 -4.052 8.274 1.00 76.88 90 LEU A N 1
ATOM 707 C CA . LEU A 1 90 ? -5.226 -4.063 7.397 1.00 76.88 90 LEU A CA 1
ATOM 708 C C . LEU A 1 90 ? -5.287 -5.314 6.518 1.00 76.88 90 LEU A C 1
ATOM 710 O O . LEU A 1 90 ? -5.370 -6.436 7.017 1.00 76.88 90 LEU A O 1
ATOM 714 N N . ALA A 1 91 ? -5.275 -5.134 5.203 1.00 83.12 91 ALA A N 1
ATOM 715 C CA . ALA A 1 91 ? -5.120 -6.247 4.279 1.00 83.12 91 ALA A CA 1
ATOM 716 C C . ALA A 1 91 ? -4.075 -5.903 3.223 1.00 83.12 91 ALA A C 1
ATOM 718 O O . ALA A 1 91 ? -4.222 -4.923 2.493 1.00 83.12 91 ALA A O 1
ATOM 719 N N . CYS A 1 92 ? -3.051 -6.750 3.144 1.00 88.50 92 CYS A N 1
ATOM 720 C CA . CYS A 1 92 ? -2.041 -6.719 2.099 1.00 88.50 92 CYS A CA 1
ATOM 721 C C . CYS A 1 92 ? -2.555 -7.508 0.897 1.00 88.50 92 CYS A C 1
ATOM 723 O O . CYS A 1 92 ? -2.790 -8.715 0.995 1.00 88.50 92 CYS A O 1
ATOM 725 N N . ASN A 1 93 ? -2.809 -6.819 -0.212 1.00 90.88 93 ASN A N 1
ATOM 726 C CA . ASN A 1 93 ? -3.326 -7.432 -1.429 1.00 90.88 93 ASN A CA 1
ATOM 727 C C . ASN A 1 93 ? -2.450 -7.077 -2.622 1.00 90.88 93 ASN A C 1
ATOM 729 O O . ASN A 1 93 ? -2.112 -5.913 -2.832 1.00 90.88 93 ASN A O 1
ATOM 733 N N . GLU A 1 94 ? -2.170 -8.089 -3.436 1.00 95.06 94 GLU A N 1
ATOM 734 C CA . GLU A 1 94 ? -1.412 -7.960 -4.671 1.00 95.06 94 GLU A CA 1
ATOM 735 C C . GLU A 1 94 ? -2.336 -7.707 -5.870 1.00 95.06 94 GLU A C 1
ATOM 737 O O . GLU A 1 94 ? -3.314 -8.428 -6.097 1.00 95.06 94 GLU A O 1
ATOM 742 N N . PHE A 1 95 ? -1.993 -6.709 -6.680 1.00 96.06 95 PHE A N 1
ATOM 743 C CA . PHE A 1 95 ? -2.694 -6.341 -7.902 1.00 96.06 95 PHE A CA 1
ATOM 744 C C . PHE A 1 95 ? -1.713 -6.316 -9.070 1.00 96.06 95 PHE A C 1
ATOM 746 O O . PHE A 1 95 ? -0.798 -5.501 -9.117 1.00 96.06 95 PHE A O 1
ATOM 753 N N . ASN A 1 96 ? -1.935 -7.185 -10.053 1.00 97.31 96 ASN A N 1
ATOM 754 C CA . ASN A 1 96 ? -1.111 -7.250 -11.257 1.00 97.31 96 ASN A CA 1
ATOM 755 C C . ASN A 1 96 ? -1.770 -6.489 -12.407 1.00 97.31 96 ASN A C 1
ATOM 757 O O . ASN A 1 96 ? -2.978 -6.626 -12.635 1.00 97.31 96 ASN A O 1
ATOM 761 N N . SER A 1 97 ? -0.983 -5.710 -13.151 1.00 97.88 97 SER A N 1
ATOM 762 C CA . SER A 1 97 ? -1.480 -5.042 -14.352 1.00 97.88 97 SER A CA 1
ATOM 763 C C . SER A 1 97 ? -1.796 -6.063 -15.441 1.00 97.88 97 SER A C 1
ATOM 765 O O . SER A 1 97 ? -1.075 -7.038 -15.653 1.00 97.88 97 SER A O 1
ATOM 767 N N . ILE A 1 98 ? -2.892 -5.811 -16.151 1.00 97.56 98 ILE A N 1
ATOM 768 C CA . ILE A 1 98 ? -3.261 -6.535 -17.372 1.00 97.56 98 ILE A CA 1
ATOM 769 C C . ILE A 1 98 ? -2.906 -5.744 -18.638 1.00 97.56 98 ILE A C 1
ATOM 771 O O . ILE A 1 98 ? -3.120 -6.241 -19.742 1.00 97.56 98 ILE A O 1
ATOM 775 N N . ASP A 1 99 ? -2.384 -4.523 -18.493 1.00 97.88 99 ASP A N 1
ATOM 776 C CA . ASP A 1 99 ? -1.993 -3.630 -19.589 1.00 97.88 99 ASP A CA 1
ATOM 777 C C . ASP A 1 99 ? -0.515 -3.832 -19.961 1.00 97.88 99 ASP A C 1
ATOM 779 O O . ASP A 1 99 ? 0.304 -2.914 -20.011 1.00 97.88 99 ASP A O 1
ATOM 783 N N . VAL A 1 100 ? -0.163 -5.099 -20.157 1.00 97.88 100 VAL A N 1
ATOM 784 C CA . VAL A 1 100 ? 1.169 -5.602 -20.497 1.00 97.88 100 VAL A CA 1
ATOM 785 C C . VAL A 1 100 ? 1.017 -6.751 -21.508 1.00 97.88 100 VAL A C 1
ATOM 787 O O . VAL A 1 100 ? -0.033 -7.398 -21.557 1.00 97.88 100 VAL A O 1
ATOM 790 N N . PRO A 1 101 ? 2.027 -7.031 -22.349 1.00 97.88 101 PRO A N 1
ATOM 791 C CA . PRO A 1 101 ? 3.371 -6.463 -22.323 1.00 97.88 101 PRO A CA 1
ATOM 792 C C . PRO A 1 101 ? 3.458 -5.051 -22.925 1.00 97.88 101 PRO A C 1
ATOM 794 O O . PRO A 1 101 ? 2.873 -4.763 -23.971 1.00 97.88 101 PRO A O 1
ATOM 797 N N . LEU A 1 102 ? 4.233 -4.173 -22.284 1.00 97.56 102 LEU A N 1
ATOM 798 C CA . LEU A 1 102 ? 4.449 -2.789 -22.712 1.00 97.56 102 LEU A CA 1
ATOM 799 C C . LEU A 1 102 ? 5.750 -2.677 -23.513 1.00 97.56 102 LEU A C 1
ATOM 801 O O . LEU A 1 102 ? 6.850 -2.797 -22.973 1.00 97.56 102 LEU A O 1
ATOM 805 N N . GLY A 1 103 ? 5.634 -2.436 -24.820 1.00 96.19 103 GLY A N 1
ATOM 806 C CA . GLY A 1 103 ? 6.792 -2.312 -25.709 1.00 96.19 103 GLY A CA 1
ATOM 807 C C . GLY A 1 103 ? 7.577 -1.014 -25.499 1.00 96.19 103 GLY A C 1
ATOM 808 O O . GLY A 1 103 ? 7.023 0.082 -25.638 1.00 96.19 103 GLY A O 1
ATOM 809 N N . ILE A 1 104 ? 8.884 -1.141 -25.267 1.00 94.75 104 ILE A N 1
ATOM 810 C CA . ILE A 1 104 ? 9.836 -0.032 -25.135 1.00 94.75 104 ILE A CA 1
ATOM 811 C C . ILE A 1 104 ? 10.526 0.178 -26.496 1.00 94.75 104 ILE A C 1
ATOM 813 O O . ILE A 1 104 ? 11.236 -0.713 -26.970 1.00 94.75 104 ILE A O 1
ATOM 817 N N . PRO A 1 105 ? 10.306 1.312 -27.185 1.00 91.25 105 PRO A N 1
ATOM 818 C CA . PRO A 1 105 ? 10.858 1.525 -28.522 1.00 91.25 105 PRO A CA 1
ATOM 819 C C . PRO A 1 105 ? 12.381 1.660 -28.531 1.00 91.25 105 PRO A C 1
ATOM 821 O O . PRO A 1 105 ? 12.960 2.254 -27.634 1.00 91.25 105 PRO A O 1
ATOM 824 N N . ALA A 1 106 ? 13.004 1.198 -29.616 1.00 87.88 106 ALA A N 1
ATOM 825 C CA . ALA A 1 106 ? 14.453 1.269 -29.816 1.00 87.88 106 ALA A CA 1
ATOM 826 C C . ALA A 1 106 ? 14.985 2.650 -30.239 1.00 87.88 106 ALA A C 1
ATOM 828 O O . ALA A 1 106 ? 16.190 2.818 -30.363 1.00 87.88 106 ALA A O 1
ATOM 829 N N . LEU A 1 107 ? 14.108 3.604 -30.572 1.00 86.44 107 LEU A N 1
ATOM 830 C CA . LEU A 1 107 ? 14.506 4.885 -31.161 1.00 86.44 107 LEU A CA 1
ATOM 831 C C . LEU A 1 107 ? 13.839 6.061 -30.452 1.00 86.44 107 LEU A C 1
ATOM 833 O O . LEU A 1 107 ? 12.630 6.043 -30.195 1.00 86.44 107 LEU A O 1
ATOM 837 N N . GLY A 1 108 ? 14.627 7.119 -30.260 1.00 89.06 108 GLY A N 1
ATOM 838 C CA . GLY A 1 108 ? 14.226 8.338 -29.570 1.00 89.06 108 GLY A CA 1
ATOM 839 C C . GLY A 1 108 ? 14.102 8.144 -28.061 1.00 89.06 108 GLY A C 1
ATOM 840 O O . GLY A 1 108 ? 14.471 7.111 -27.517 1.00 89.06 108 GLY A O 1
ATOM 841 N N . THR A 1 109 ? 13.531 9.144 -27.394 1.00 92.38 109 THR A N 1
ATOM 842 C CA . THR A 1 109 ? 13.313 9.156 -25.939 1.00 92.38 109 THR A CA 1
ATOM 843 C C . THR A 1 109 ? 11.820 9.151 -25.578 1.00 92.38 109 THR A C 1
ATOM 845 O O . THR A 1 109 ? 11.331 10.068 -24.911 1.00 92.38 109 THR A O 1
ATOM 848 N N . PRO A 1 110 ? 11.023 8.185 -26.085 1.00 94.62 110 PRO A N 1
ATOM 849 C CA . PRO A 1 110 ? 9.601 8.146 -25.789 1.00 94.62 110 PRO A CA 1
ATOM 850 C C . PRO A 1 110 ? 9.346 7.832 -24.314 1.00 94.62 110 PRO A C 1
ATOM 852 O O . PRO A 1 110 ? 10.079 7.076 -23.675 1.00 94.62 110 PRO A O 1
ATOM 855 N N . THR A 1 111 ? 8.219 8.341 -23.830 1.00 96.69 111 THR A N 1
ATOM 856 C CA . THR A 1 111 ? 7.573 7.856 -22.613 1.00 96.69 111 THR A CA 1
ATOM 857 C C . THR A 1 111 ? 6.465 6.881 -23.000 1.00 96.69 111 THR A C 1
ATOM 859 O O . THR A 1 111 ? 5.724 7.100 -23.967 1.00 96.69 111 THR A O 1
ATOM 862 N N . ARG A 1 112 ? 6.391 5.771 -22.276 1.00 97.44 112 ARG A N 1
ATOM 863 C CA . ARG A 1 112 ? 5.378 4.725 -22.372 1.00 97.44 112 ARG A CA 1
ATOM 864 C C . ARG A 1 112 ? 4.735 4.550 -21.010 1.00 97.44 112 ARG A C 1
ATOM 866 O O . ARG A 1 112 ? 5.390 4.759 -19.997 1.00 97.44 112 ARG A O 1
ATOM 873 N N . GLU A 1 113 ? 3.470 4.177 -21.007 1.00 98.38 113 GLU A N 1
ATOM 874 C CA . GLU A 1 113 ? 2.679 4.036 -19.792 1.00 98.38 113 GLU A CA 1
ATOM 875 C C . GLU A 1 113 ? 1.897 2.728 -19.867 1.00 98.38 113 GLU A C 1
ATOM 877 O O . GLU A 1 113 ? 1.481 2.326 -20.956 1.00 98.38 113 GLU A O 1
ATOM 882 N N . SER A 1 114 ? 1.770 2.065 -18.724 1.00 98.62 114 SER A N 1
ATOM 883 C CA . SER A 1 114 ? 0.919 0.899 -18.501 1.00 98.62 114 SER A CA 1
ATOM 884 C C . SER A 1 114 ? 0.061 1.178 -17.275 1.00 98.62 114 SER A C 1
ATOM 886 O O . SER A 1 114 ? 0.566 1.693 -16.273 1.00 98.62 114 SER A O 1
ATOM 888 N N . GLU A 1 115 ? -1.228 0.871 -17.357 1.00 98.50 115 GLU A N 1
ATOM 889 C CA . GLU A 1 115 ? -2.199 1.193 -16.311 1.00 98.50 115 GLU A CA 1
ATOM 890 C C . GLU A 1 115 ? -2.585 -0.028 -15.459 1.00 98.50 115 GLU A C 1
ATOM 892 O O . GLU A 1 115 ? -2.662 -1.170 -15.922 1.00 98.50 115 GLU A O 1
ATOM 897 N N . LEU A 1 116 ? -2.883 0.221 -14.185 1.00 98.19 116 LEU A N 1
ATOM 898 C CA . LEU A 1 116 ? -3.458 -0.723 -13.233 1.00 98.19 116 LEU A CA 1
ATOM 899 C C . LEU A 1 116 ? -4.675 -0.072 -12.567 1.00 98.19 116 LEU A C 1
ATOM 901 O O . LEU A 1 116 ? -4.552 0.910 -11.841 1.00 98.19 116 LEU A O 1
ATOM 905 N N . SER A 1 117 ? -5.867 -0.613 -12.821 1.00 96.56 117 SER A N 1
ATOM 906 C CA . SER A 1 117 ? -7.124 -0.081 -12.279 1.00 96.56 117 SER A CA 1
ATOM 907 C C . SER A 1 117 ? -7.572 -0.830 -11.024 1.00 96.56 117 SER A C 1
ATOM 909 O O . SER A 1 117 ? -7.804 -2.039 -11.074 1.00 96.56 117 SER A O 1
ATOM 911 N N . ILE A 1 118 ? -7.789 -0.099 -9.930 1.00 94.56 118 ILE A N 1
ATOM 912 C CA . ILE A 1 118 ? -8.247 -0.627 -8.638 1.00 94.56 118 ILE A CA 1
ATOM 913 C C . ILE A 1 118 ? -9.633 -0.061 -8.321 1.00 94.56 118 ILE A C 1
ATOM 915 O O . ILE A 1 118 ? -9.827 1.150 -8.227 1.00 94.56 118 ILE A O 1
ATOM 919 N N . ALA A 1 119 ? -10.620 -0.951 -8.185 1.00 87.50 119 ALA A N 1
ATOM 920 C CA . ALA A 1 119 ? -12.035 -0.575 -8.128 1.00 87.50 119 ALA A CA 1
ATOM 921 C C . ALA A 1 119 ? -12.516 -0.084 -6.750 1.00 87.50 119 ALA A C 1
ATOM 923 O O . ALA A 1 119 ? -13.456 0.707 -6.683 1.00 87.50 119 ALA A O 1
ATOM 924 N N . ALA A 1 120 ? -11.923 -0.576 -5.662 1.00 79.50 120 ALA A N 1
ATOM 925 C CA . ALA A 1 120 ? -12.285 -0.219 -4.293 1.00 79.50 120 ALA A CA 1
ATOM 926 C C . ALA A 1 120 ? -11.021 0.049 -3.478 1.00 79.50 120 ALA A C 1
ATOM 928 O O . ALA A 1 120 ? -10.015 -0.631 -3.671 1.00 79.50 120 ALA A O 1
ATOM 929 N N . GLY A 1 121 ? -11.097 1.055 -2.606 1.00 77.56 121 GLY A N 1
ATOM 930 C CA . GLY A 1 121 ? -9.936 1.653 -1.960 1.00 77.56 121 GLY A CA 1
ATOM 931 C C . GLY A 1 121 ? -9.893 1.394 -0.464 1.00 77.56 121 GLY A C 1
ATOM 932 O O . GLY A 1 121 ? -10.938 1.371 0.189 1.00 77.56 121 GLY A O 1
ATOM 933 N N . GLY A 1 122 ? -8.686 1.229 0.056 1.00 86.62 122 GLY A N 1
ATOM 934 C CA . GLY A 1 122 ? -8.347 1.450 1.457 1.00 86.62 122 GLY A CA 1
ATOM 935 C C . GLY A 1 122 ? -7.346 2.599 1.559 1.00 86.62 122 GLY A C 1
ATOM 936 O O . GLY A 1 122 ? -6.816 3.041 0.536 1.00 86.62 122 GLY A O 1
ATOM 937 N N . THR A 1 123 ? -7.090 3.074 2.772 1.00 90.81 123 THR A N 1
ATOM 938 C CA . THR A 1 123 ? -6.002 4.023 3.030 1.00 90.81 123 THR A CA 1
ATOM 939 C C . THR A 1 123 ? -4.690 3.254 3.074 1.00 90.81 123 THR A C 1
ATOM 941 O O . THR A 1 123 ? -4.568 2.300 3.847 1.00 90.81 123 THR A O 1
ATOM 944 N N . ILE A 1 124 ? -3.741 3.641 2.229 1.00 94.25 124 ILE A N 1
ATOM 945 C CA . ILE A 1 124 ? -2.430 3.003 2.107 1.00 94.25 124 ILE A CA 1
ATOM 946 C C . ILE A 1 124 ? -1.632 3.198 3.394 1.00 94.25 124 ILE A C 1
ATOM 948 O O . ILE A 1 124 ? -1.527 4.319 3.888 1.00 94.25 124 ILE A O 1
ATOM 952 N N . ASN A 1 125 ? -1.072 2.103 3.905 1.00 91.62 125 ASN A N 1
ATOM 953 C CA . ASN A 1 125 ? -0.065 2.121 4.964 1.00 91.62 125 ASN A CA 1
ATOM 954 C C . ASN A 1 125 ? 1.319 1.688 4.464 1.00 91.62 125 ASN A C 1
ATOM 956 O O . ASN A 1 125 ? 2.291 1.969 5.151 1.00 91.62 125 ASN A O 1
ATOM 960 N N . ASP A 1 126 ? 1.366 0.919 3.372 1.00 95.62 126 ASP A N 1
ATOM 961 C CA . ASP A 1 126 ? 2.593 0.447 2.733 1.00 95.62 126 ASP A CA 1
ATOM 962 C C . ASP A 1 126 ? 2.304 0.012 1.279 1.00 95.62 126 ASP A C 1
ATOM 964 O O . ASP A 1 126 ? 1.193 -0.463 0.971 1.00 95.62 126 ASP A O 1
ATOM 968 N N . VAL A 1 127 ? 3.291 0.184 0.391 1.00 97.56 127 VAL A N 1
ATOM 969 C CA . VAL A 1 127 ? 3.219 -0.145 -1.042 1.00 97.56 127 VAL A CA 1
ATOM 970 C C . VAL A 1 127 ? 4.508 -0.802 -1.510 1.00 97.56 127 VAL A C 1
ATOM 972 O O . VAL A 1 127 ? 5.559 -0.176 -1.494 1.00 97.56 127 VAL A O 1
ATOM 975 N N . ASN A 1 128 ? 4.394 -1.983 -2.117 1.00 98.19 128 ASN A N 1
ATOM 976 C CA . ASN A 1 128 ? 5.507 -2.646 -2.797 1.00 98.19 128 ASN A CA 1
ATOM 977 C C . ASN A 1 128 ? 5.246 -2.747 -4.301 1.00 98.19 128 ASN A C 1
ATOM 979 O O . ASN A 1 128 ? 4.115 -2.963 -4.744 1.00 98.19 128 ASN A O 1
ATOM 983 N N . VAL A 1 129 ? 6.297 -2.648 -5.117 1.00 98.25 129 VAL A N 1
ATOM 984 C CA . VAL A 1 129 ? 6.232 -3.024 -6.538 1.00 98.25 129 VAL A CA 1
ATOM 985 C C . VAL A 1 129 ? 6.617 -4.485 -6.666 1.00 98.25 129 VAL A C 1
ATOM 987 O O . VAL A 1 129 ? 7.713 -4.888 -6.282 1.00 98.25 129 VAL A O 1
ATOM 990 N N . VAL A 1 130 ? 5.737 -5.277 -7.262 1.00 97.94 130 VAL A N 1
ATOM 991 C CA . VAL A 1 130 ? 5.927 -6.720 -7.418 1.00 97.94 130 VAL A CA 1
ATOM 992 C C . VAL A 1 130 ? 5.920 -7.121 -8.886 1.00 97.94 130 VAL A C 1
ATOM 994 O O . VAL A 1 130 ? 5.391 -6.410 -9.744 1.00 97.94 130 VAL A O 1
ATOM 997 N N . ASN A 1 131 ? 6.489 -8.292 -9.175 1.00 95.25 131 ASN A N 1
ATOM 998 C CA . ASN A 1 131 ? 6.480 -8.913 -10.500 1.00 95.25 131 ASN A CA 1
ATOM 999 C C . ASN A 1 131 ? 6.939 -7.967 -11.623 1.00 95.25 131 ASN A C 1
ATOM 1001 O O . ASN A 1 131 ? 6.419 -8.063 -12.737 1.00 95.25 131 ASN A O 1
ATOM 1005 N N . LEU A 1 132 ? 7.869 -7.039 -11.359 1.00 97.69 132 LEU A N 1
ATOM 1006 C CA . LEU A 1 132 ? 8.385 -6.132 -12.379 1.00 97.69 132 LEU A CA 1
ATOM 1007 C C . LEU A 1 132 ? 9.435 -6.869 -13.207 1.00 97.69 132 LEU A C 1
ATOM 1009 O O . LEU A 1 132 ? 10.611 -6.931 -12.845 1.00 97.69 132 LEU A O 1
ATOM 1013 N N . THR A 1 133 ? 8.994 -7.430 -14.329 1.00 98.06 133 THR A N 1
ATOM 1014 C CA . THR A 1 133 ? 9.832 -8.270 -15.188 1.00 98.06 133 THR A CA 1
ATOM 1015 C C . THR A 1 133 ? 9.877 -7.749 -16.613 1.00 98.06 133 THR A C 1
ATOM 1017 O O . THR A 1 133 ? 8.952 -7.088 -17.100 1.00 98.06 133 THR A O 1
ATOM 1020 N N . GLY A 1 134 ? 10.978 -8.035 -17.295 1.00 97.25 134 GLY A N 1
ATOM 1021 C CA . GLY A 1 134 ? 11.133 -7.741 -18.706 1.00 97.25 134 GLY A CA 1
ATOM 1022 C C . GLY A 1 134 ? 12.588 -7.614 -19.116 1.00 97.25 134 GLY A C 1
ATOM 1023 O O . GLY A 1 134 ? 13.502 -8.157 -18.491 1.00 97.25 134 GLY A O 1
ATOM 1024 N N . TYR A 1 135 ? 12.813 -6.895 -20.209 1.00 95.75 135 TYR A N 1
ATOM 1025 C CA . TYR A 1 135 ? 14.155 -6.647 -20.710 1.00 95.75 135 TYR A CA 1
ATOM 1026 C C . TYR A 1 135 ? 14.254 -5.333 -21.483 1.00 95.75 135 TYR A C 1
ATOM 1028 O O . TYR A 1 135 ? 13.289 -4.841 -22.064 1.00 95.75 135 TYR A O 1
ATOM 1036 N N . HIS A 1 136 ? 15.462 -4.792 -21.540 1.00 93.38 136 HIS A N 1
ATOM 1037 C CA . HIS A 1 136 ? 15.885 -3.738 -22.459 1.00 93.38 136 HIS A CA 1
ATOM 1038 C C . HIS A 1 136 ? 17.286 -4.089 -22.982 1.00 93.38 136 HIS A C 1
ATOM 1040 O O . HIS A 1 136 ? 17.913 -4.985 -22.443 1.00 93.38 136 HIS A O 1
ATOM 1046 N N . ASP A 1 137 ? 17.816 -3.445 -24.018 1.00 90.38 137 ASP A N 1
ATOM 1047 C CA . ASP A 1 137 ? 19.216 -3.691 -24.441 1.00 90.38 137 ASP A CA 1
ATOM 1048 C C . ASP A 1 137 ? 20.238 -3.201 -23.385 1.00 90.38 137 ASP A C 1
ATOM 1050 O O . ASP A 1 137 ? 21.339 -3.731 -23.238 1.00 90.38 137 ASP A O 1
ATOM 1054 N N . GLY A 1 138 ? 19.817 -2.227 -22.579 1.00 92.19 138 GLY A N 1
ATOM 1055 C CA . GLY A 1 138 ? 20.499 -1.774 -21.374 1.00 92.19 138 GLY A CA 1
ATOM 1056 C C . GLY A 1 138 ? 19.515 -1.129 -20.406 1.00 92.19 138 GLY A C 1
ATOM 1057 O O . GLY A 1 138 ? 18.851 -0.154 -20.756 1.00 92.19 138 GLY A O 1
ATOM 1058 N N . VAL A 1 139 ? 19.416 -1.629 -19.171 1.00 92.56 139 VAL A N 1
ATOM 1059 C CA . VAL A 1 139 ? 18.563 -1.000 -18.137 1.00 92.56 139 VAL A CA 1
ATOM 1060 C C . VAL A 1 139 ? 19.023 0.438 -17.826 1.00 92.56 139 VAL A C 1
ATOM 1062 O O . VAL A 1 139 ? 18.225 1.265 -17.387 1.00 92.56 139 VAL A O 1
ATOM 1065 N N . LYS A 1 140 ? 20.278 0.795 -18.146 1.00 93.81 140 LYS A N 1
ATOM 1066 C CA . LYS A 1 140 ? 20.795 2.166 -17.986 1.00 93.81 140 LYS A CA 1
ATOM 1067 C C . LYS A 1 140 ? 20.089 3.189 -18.879 1.00 93.81 140 LYS A C 1
ATOM 1069 O O . LYS A 1 140 ? 20.216 4.387 -18.653 1.00 93.81 140 LYS A O 1
ATOM 1074 N N . ASP A 1 141 ? 19.410 2.720 -19.916 1.00 94.19 141 ASP A N 1
ATOM 1075 C CA . ASP A 1 141 ? 18.820 3.567 -20.949 1.00 94.19 141 ASP A CA 1
ATOM 1076 C C . ASP A 1 141 ? 17.359 3.906 -20.647 1.00 94.19 141 ASP A C 1
ATOM 1078 O O . ASP A 1 141 ? 16.727 4.660 -21.387 1.00 94.19 141 ASP A O 1
ATOM 1082 N N . ILE A 1 142 ? 16.818 3.389 -19.539 1.00 95.12 142 ILE A N 1
ATOM 1083 C CA . ILE A 1 142 ? 15.434 3.604 -19.130 1.00 95.12 142 ILE A CA 1
ATOM 1084 C C . ILE A 1 142 ? 15.330 4.139 -17.697 1.00 95.12 142 ILE A C 1
ATOM 1086 O O . ILE A 1 142 ? 16.196 3.932 -16.841 1.00 95.12 142 ILE A O 1
ATOM 1090 N N . ALA A 1 143 ? 14.229 4.837 -17.445 1.00 97.00 143 ALA A N 1
ATOM 1091 C CA . ALA A 1 143 ? 13.772 5.232 -16.125 1.00 97.00 143 ALA A CA 1
ATOM 1092 C C . ALA A 1 143 ? 12.336 4.747 -15.929 1.00 97.00 143 ALA A C 1
ATOM 1094 O O . ALA A 1 143 ? 11.499 4.929 -16.815 1.00 97.00 143 ALA A O 1
ATOM 1095 N N . MET A 1 144 ? 12.056 4.153 -14.772 1.00 97.94 144 MET A N 1
ATOM 1096 C CA . MET A 1 144 ? 10.726 3.675 -14.406 1.00 97.94 144 MET A CA 1
ATOM 1097 C C . MET A 1 144 ? 10.200 4.431 -13.193 1.00 97.94 144 MET A C 1
ATOM 1099 O O . MET A 1 144 ? 10.933 4.687 -12.233 1.00 97.94 144 MET A O 1
ATOM 1103 N N . ARG A 1 145 ? 8.923 4.801 -13.246 1.00 98.62 145 ARG A N 1
ATOM 1104 C CA . ARG A 1 145 ? 8.219 5.520 -12.182 1.00 98.62 145 ARG A CA 1
ATOM 1105 C C . ARG A 1 145 ? 6.833 4.935 -11.993 1.00 98.62 145 ARG A C 1
ATOM 1107 O O . ARG A 1 145 ? 6.219 4.523 -12.973 1.00 98.62 145 ARG A O 1
ATOM 1114 N N . VAL A 1 146 ? 6.340 4.962 -10.766 1.00 98.69 146 VAL A N 1
ATOM 1115 C CA . VAL A 1 146 ? 4.931 4.698 -10.463 1.00 98.69 146 VAL A CA 1
ATOM 1116 C C . VAL A 1 146 ? 4.259 6.028 -10.166 1.00 98.69 146 VAL A C 1
ATOM 1118 O O . VAL A 1 146 ? 4.837 6.885 -9.495 1.00 98.69 146 VAL A O 1
ATOM 1121 N N . ILE A 1 147 ? 3.065 6.208 -10.718 1.00 98.81 147 ILE A N 1
ATOM 1122 C CA . ILE A 1 147 ? 2.231 7.391 -10.532 1.00 98.81 147 ILE A CA 1
ATOM 1123 C C . ILE A 1 147 ? 0.924 6.942 -9.883 1.00 98.81 147 ILE A C 1
ATOM 1125 O O . ILE A 1 147 ? 0.263 6.041 -10.410 1.00 98.81 147 ILE A O 1
ATOM 1129 N N . SER A 1 148 ? 0.565 7.557 -8.758 1.00 98.56 148 SER A N 1
ATOM 1130 C CA . SER A 1 148 ? -0.690 7.277 -8.065 1.00 98.56 148 SER A CA 1
ATOM 1131 C C . SER A 1 148 ? -1.884 7.966 -8.740 1.00 98.56 148 SER A C 1
ATOM 1133 O O . SER A 1 148 ? -1.706 8.940 -9.482 1.00 98.56 148 SER A O 1
ATOM 1135 N N . PRO A 1 149 ? -3.125 7.529 -8.453 1.00 98.06 149 PRO A N 1
ATOM 1136 C CA . PRO A 1 149 ? -4.337 8.198 -8.925 1.00 98.06 149 PRO A CA 1
ATOM 1137 C C . PRO A 1 149 ? -4.443 9.668 -8.491 1.00 98.06 149 PRO A C 1
ATOM 1139 O O . PRO A 1 149 ? -5.127 10.457 -9.148 1.00 98.06 149 PRO A O 1
ATOM 1142 N N . GLU A 1 150 ? -3.786 10.037 -7.390 1.00 97.69 150 GLU A N 1
ATOM 1143 C CA . GLU A 1 150 ? -3.764 11.398 -6.842 1.00 97.69 150 GLU A CA 1
ATOM 1144 C C . GLU A 1 150 ? -2.647 12.264 -7.459 1.00 97.69 150 GLU A C 1
ATOM 1146 O O . GLU A 1 150 ? -2.663 13.492 -7.332 1.00 97.69 150 GLU A O 1
ATOM 1151 N N . GLY A 1 151 ? -1.737 11.650 -8.224 1.00 97.75 151 GLY A N 1
ATOM 1152 C CA . GLY A 1 151 ? -0.687 12.319 -8.993 1.00 97.75 151 GLY A CA 1
ATOM 1153 C C . GLY A 1 151 ? 0.691 12.323 -8.331 1.00 97.75 151 GLY A C 1
ATOM 1154 O O . GLY A 1 151 ? 1.602 12.966 -8.861 1.00 97.75 151 GLY A O 1
ATOM 1155 N N . THR A 1 152 ? 0.866 11.620 -7.212 1.00 98.62 152 THR A N 1
ATOM 1156 C CA . THR A 1 152 ? 2.178 11.405 -6.589 1.00 98.62 152 THR A CA 1
ATOM 1157 C C . THR A 1 152 ? 3.033 10.527 -7.493 1.00 98.62 152 THR A C 1
ATOM 1159 O O . THR A 1 152 ? 2.535 9.598 -8.125 1.00 98.62 152 THR A O 1
ATOM 1162 N N . VAL A 1 153 ? 4.324 10.848 -7.613 1.00 98.69 153 VAL A N 1
ATOM 1163 C CA . VAL A 1 153 ? 5.244 10.180 -8.544 1.00 98.69 153 VAL A CA 1
ATOM 1164 C C . VAL A 1 153 ? 6.473 9.693 -7.796 1.00 98.69 153 VAL A C 1
ATOM 1166 O O . VAL A 1 153 ? 7.278 10.506 -7.342 1.00 98.69 153 VAL A O 1
ATOM 1169 N N . VAL A 1 154 ? 6.681 8.380 -7.784 1.00 98.69 154 VAL A N 1
ATOM 1170 C CA . VAL A 1 154 ? 7.858 7.748 -7.180 1.00 98.69 154 VAL A CA 1
ATOM 1171 C C . VAL A 1 154 ? 8.745 7.170 -8.272 1.00 98.69 154 VAL A C 1
ATOM 1173 O O . VAL A 1 154 ? 8.291 6.448 -9.160 1.00 98.69 154 VAL A O 1
ATOM 1176 N N . THR A 1 155 ? 10.038 7.501 -8.230 1.00 98.31 155 THR A N 1
ATOM 1177 C CA . THR A 1 155 ? 11.022 6.915 -9.149 1.00 98.31 155 THR A CA 1
ATOM 1178 C C . THR A 1 155 ? 11.488 5.571 -8.613 1.00 98.31 155 THR A C 1
ATOM 1180 O O . THR A 1 155 ? 12.151 5.510 -7.585 1.00 98.31 155 THR A O 1
ATOM 1183 N N . LEU A 1 156 ? 11.195 4.505 -9.353 1.00 97.69 156 LEU A N 1
ATOM 1184 C CA . LEU A 1 156 ? 11.653 3.158 -9.029 1.00 97.69 156 LEU A CA 1
ATOM 1185 C C . LEU A 1 156 ? 13.160 3.058 -9.251 1.00 97.69 156 LEU A C 1
ATOM 1187 O O . LEU A 1 156 ? 13.929 2.755 -8.342 1.00 97.69 156 LEU A O 1
ATOM 1191 N N . PHE A 1 157 ? 13.589 3.403 -10.463 1.00 96.56 157 PHE A N 1
ATOM 1192 C CA . PHE A 1 157 ? 14.988 3.560 -10.824 1.00 96.56 157 PHE A CA 1
ATOM 1193 C C . PHE A 1 157 ? 15.134 4.396 -12.098 1.00 96.56 157 PHE A C 1
ATOM 1195 O O . PHE A 1 157 ? 14.205 4.552 -12.890 1.00 96.56 157 PHE A O 1
ATOM 1202 N N . SER A 1 158 ? 16.341 4.899 -12.320 1.00 96.06 158 SER A N 1
ATOM 1203 C CA . SER A 1 158 ? 16.744 5.633 -13.511 1.00 96.06 158 SER A CA 1
ATOM 1204 C C . SER A 1 158 ? 18.226 5.391 -13.763 1.00 96.06 158 SER A C 1
ATOM 1206 O O . SER A 1 158 ? 19.056 5.638 -12.882 1.00 96.06 158 SER A O 1
ATOM 1208 N N . GLY A 1 159 ? 18.571 4.912 -14.958 1.00 92.69 159 GLY A N 1
ATOM 1209 C CA . GLY A 1 159 ? 19.966 4.846 -15.387 1.00 92.69 159 GLY A CA 1
ATOM 1210 C C . GLY A 1 159 ? 20.836 3.807 -14.674 1.00 92.69 159 GLY A C 1
ATOM 1211 O O . GLY A 1 159 ? 22.021 4.056 -14.452 1.00 92.69 159 GLY A O 1
ATOM 1212 N N . ILE A 1 160 ? 20.274 2.655 -14.297 1.00 92.38 160 ILE A N 1
ATOM 1213 C CA . ILE A 1 160 ? 20.969 1.623 -13.504 1.00 92.38 160 ILE A CA 1
ATOM 1214 C C . ILE A 1 160 ? 21.545 0.482 -14.360 1.00 92.38 160 ILE A C 1
ATOM 1216 O O . ILE A 1 160 ? 21.165 0.269 -15.500 1.00 92.38 160 ILE A O 1
ATOM 1220 N N . CYS A 1 161 ? 22.455 -0.306 -13.789 1.00 90.69 161 CYS A N 1
ATOM 1221 C CA . CYS A 1 161 ? 22.861 -1.621 -14.306 1.00 90.69 161 CYS A CA 1
ATOM 1222 C C . CYS A 1 161 ? 23.463 -1.711 -15.717 1.00 90.69 161 CYS A C 1
ATOM 1224 O O . CYS A 1 161 ? 23.588 -2.809 -16.263 1.00 90.69 161 CYS A O 1
ATOM 1226 N N . GLY A 1 162 ? 23.973 -0.604 -16.259 1.00 88.88 162 GLY A N 1
ATOM 1227 C CA . GLY A 1 162 ? 24.802 -0.619 -17.465 1.00 88.88 162 GLY A CA 1
ATOM 1228 C C . GLY A 1 162 ? 24.101 -1.293 -18.653 1.00 88.88 162 GLY A C 1
ATOM 1229 O O . GLY A 1 162 ? 22.936 -1.025 -18.927 1.00 88.88 162 GLY A O 1
ATOM 1230 N N . ASN A 1 163 ? 24.810 -2.207 -19.321 1.00 89.56 163 ASN A N 1
ATOM 1231 C CA . ASN A 1 163 ? 24.290 -2.979 -20.460 1.00 89.56 163 ASN A CA 1
ATOM 1232 C C . ASN A 1 163 ? 23.620 -4.297 -20.027 1.00 89.56 163 ASN A C 1
ATOM 1234 O O . ASN A 1 163 ? 23.615 -5.271 -20.779 1.00 89.56 163 ASN A O 1
ATOM 1238 N N . THR A 1 164 ? 23.155 -4.389 -18.778 1.00 89.56 164 THR A N 1
ATOM 1239 C CA . THR A 1 164 ? 22.354 -5.546 -18.370 1.00 89.56 164 THR A CA 1
ATOM 1240 C C . THR A 1 164 ? 21.040 -5.486 -19.123 1.00 89.56 164 THR A C 1
ATOM 1242 O O . THR A 1 164 ? 20.431 -4.420 -19.168 1.00 89.56 164 THR A O 1
ATOM 1245 N N . ALA A 1 165 ? 20.641 -6.609 -19.719 1.00 91.12 165 ALA A N 1
ATOM 1246 C CA . ALA A 1 165 ? 19.452 -6.647 -20.546 1.00 91.12 165 ALA A CA 1
ATOM 1247 C C . ALA A 1 165 ? 18.171 -7.010 -19.772 1.00 91.12 165 ALA A C 1
ATOM 1249 O O . ALA A 1 165 ? 17.242 -6.202 -19.747 1.00 91.12 165 ALA A O 1
ATOM 1250 N N . PRO A 1 166 ? 18.090 -8.187 -19.123 1.00 95.75 166 PRO A N 1
ATOM 1251 C CA . PRO A 1 166 ? 16.906 -8.548 -18.356 1.00 95.75 166 PRO A CA 1
ATOM 1252 C C . PRO A 1 166 ? 16.832 -7.788 -17.032 1.00 95.75 166 PRO A C 1
ATOM 1254 O O . PRO A 1 166 ? 17.859 -7.436 -16.441 1.00 95.75 166 PRO A O 1
ATOM 1257 N N . PHE A 1 167 ? 15.610 -7.615 -16.550 1.00 95.75 167 PHE A N 1
ATOM 1258 C CA . PHE A 1 167 ? 15.319 -7.245 -15.176 1.00 95.75 167 PHE A CA 1
ATOM 1259 C C . PHE A 1 167 ? 14.173 -8.106 -14.629 1.00 95.75 167 PHE A C 1
ATOM 1261 O O . PHE A 1 167 ? 13.232 -8.442 -15.346 1.00 95.75 167 PHE A O 1
ATOM 1268 N N . ASP A 1 168 ? 14.293 -8.471 -13.360 1.00 96.81 168 ASP A N 1
ATOM 1269 C CA . ASP A 1 168 ? 13.302 -9.163 -12.539 1.00 96.81 168 ASP A CA 1
ATOM 1270 C C . ASP A 1 168 ? 13.460 -8.600 -11.124 1.00 96.81 168 ASP A C 1
ATOM 1272 O O . ASP A 1 168 ? 14.448 -8.891 -10.441 1.00 96.81 168 ASP A O 1
ATOM 1276 N N . LEU A 1 169 ? 12.560 -7.686 -10.763 1.00 93.81 169 LEU A N 1
ATOM 1277 C CA . LEU A 1 169 ? 12.657 -6.836 -9.582 1.00 93.81 169 LEU A CA 1
ATOM 1278 C C . LEU A 1 169 ? 11.375 -6.909 -8.747 1.00 93.81 169 LEU A C 1
ATOM 1280 O O . LEU A 1 169 ? 10.268 -6.752 -9.269 1.00 93.81 169 LEU A O 1
ATOM 1284 N N . GLY A 1 170 ? 11.549 -7.045 -7.434 1.00 96.06 170 GLY A N 1
ATOM 1285 C CA . GLY A 1 170 ? 10.631 -6.478 -6.451 1.00 96.06 170 GLY A CA 1
ATOM 1286 C C . GLY A 1 170 ? 11.208 -5.160 -5.933 1.00 96.06 170 GLY A C 1
ATOM 1287 O O . GLY A 1 170 ? 12.432 -5.010 -5.870 1.00 96.06 170 GLY A O 1
ATOM 1288 N N . LEU A 1 171 ? 10.366 -4.199 -5.560 1.00 97.75 171 LEU A N 1
ATOM 1289 C CA . LEU A 1 171 ? 10.811 -2.959 -4.921 1.00 97.75 171 LEU A CA 1
ATOM 1290 C C . LEU A 1 171 ? 9.978 -2.642 -3.686 1.00 97.75 171 LEU A C 1
ATOM 1292 O O . LEU A 1 171 ? 8.759 -2.765 -3.727 1.00 97.75 171 LEU A O 1
ATOM 1296 N N . ASP A 1 172 ? 10.681 -2.234 -2.640 1.00 97.81 172 ASP A N 1
ATOM 1297 C CA . ASP A 1 172 ? 10.197 -2.027 -1.272 1.00 97.81 172 ASP A CA 1
ATOM 1298 C C . ASP A 1 172 ? 11.231 -1.103 -0.588 1.00 97.81 172 ASP A C 1
ATOM 1300 O O . ASP A 1 172 ? 12.422 -1.449 -0.561 1.00 97.81 172 ASP A O 1
ATOM 1304 N N . ASP A 1 173 ? 10.849 0.098 -0.129 1.00 97.31 173 ASP A N 1
ATOM 1305 C CA . ASP A 1 173 ? 11.778 1.028 0.542 1.00 97.31 173 ASP A CA 1
ATOM 1306 C C . ASP A 1 173 ? 12.192 0.588 1.951 1.00 97.31 173 ASP A C 1
ATOM 1308 O O . ASP A 1 173 ? 13.291 0.938 2.409 1.00 97.31 173 ASP A O 1
ATOM 1312 N N . GLU A 1 174 ? 11.416 -0.282 2.584 1.00 96.69 174 GLU A N 1
ATOM 1313 C CA . GLU A 1 174 ? 11.712 -0.948 3.849 1.00 96.69 174 GLU A CA 1
ATOM 1314 C C . GLU A 1 174 ? 12.633 -2.162 3.654 1.00 96.69 174 GLU A C 1
ATOM 1316 O O . GLU A 1 174 ? 13.201 -2.680 4.630 1.00 96.69 174 GLU A O 1
ATOM 1321 N N . SER A 1 175 ? 12.864 -2.593 2.408 1.00 96.31 175 SER A N 1
ATOM 1322 C CA . SER A 1 175 ? 13.771 -3.700 2.114 1.00 96.31 175 SER A CA 1
ATOM 1323 C C . SER A 1 175 ? 15.186 -3.422 2.642 1.00 96.31 175 SER A C 1
ATOM 1325 O O . SER A 1 175 ? 15.774 -2.365 2.394 1.00 96.31 175 SER A O 1
ATOM 1327 N N . PRO A 1 176 ? 15.831 -4.403 3.303 1.00 94.69 176 PRO A N 1
ATOM 1328 C CA . PRO A 1 176 ? 17.231 -4.283 3.696 1.00 94.69 176 PRO A CA 1
ATOM 1329 C C . PRO A 1 176 ? 18.197 -4.434 2.507 1.00 94.69 176 PRO A C 1
ATOM 1331 O O . PRO A 1 176 ? 19.413 -4.288 2.681 1.00 94.69 176 PRO A O 1
ATOM 1334 N N . LEU A 1 177 ? 17.699 -4.794 1.319 1.00 94.38 177 LEU A N 1
ATOM 1335 C CA . LEU A 1 177 ? 18.510 -5.051 0.137 1.00 94.38 177 LEU A CA 1
ATOM 1336 C C . LEU A 1 177 ? 18.595 -3.798 -0.731 1.00 94.38 177 LEU A C 1
ATOM 1338 O O . LEU A 1 177 ? 17.628 -3.367 -1.345 1.00 94.38 177 LEU A O 1
ATOM 1342 N N . VAL A 1 178 ? 19.799 -3.255 -0.880 1.00 92.88 178 VAL A N 1
ATOM 1343 C CA . VAL A 1 178 ? 20.058 -2.234 -1.902 1.00 92.88 178 VAL A CA 1
ATOM 1344 C C . VAL A 1 178 ? 20.011 -2.894 -3.281 1.00 92.88 178 VAL A C 1
ATOM 1346 O O . VAL A 1 178 ? 20.494 -4.018 -3.439 1.00 92.88 178 VAL A O 1
ATOM 1349 N N . LEU A 1 179 ? 19.465 -2.205 -4.284 1.00 91.94 179 LEU A N 1
ATOM 1350 C CA . LEU A 1 179 ? 19.466 -2.693 -5.662 1.00 91.94 179 LEU A CA 1
ATOM 1351 C C . LEU A 1 179 ? 20.908 -2.932 -6.140 1.00 91.94 179 LEU A C 1
ATOM 1353 O O . LEU A 1 179 ? 21.730 -2.011 -6.195 1.00 91.94 179 LEU A O 1
ATOM 1357 N N . THR A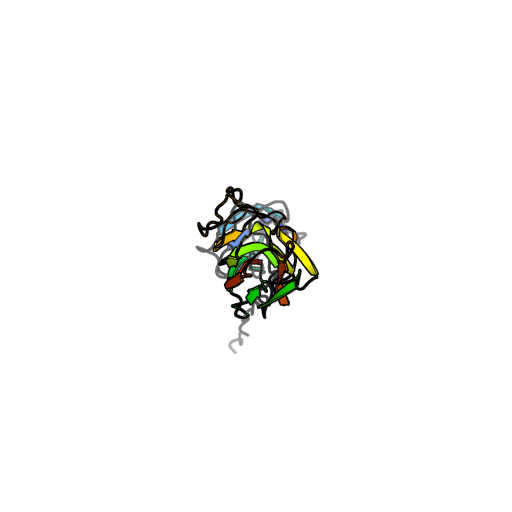 1 180 ? 21.213 -4.177 -6.510 1.00 89.19 180 THR A N 1
ATOM 1358 C CA . THR A 1 180 ? 22.508 -4.562 -7.089 1.00 89.19 180 THR A CA 1
ATOM 1359 C C . THR A 1 180 ? 22.336 -5.084 -8.509 1.00 89.19 180 THR A C 1
ATOM 1361 O O . THR A 1 180 ? 21.272 -5.553 -8.892 1.00 89.19 180 THR A O 1
ATOM 1364 N N . CYS A 1 181 ? 23.384 -4.958 -9.323 1.00 91.06 181 CYS A N 1
ATOM 1365 C CA . CYS A 1 181 ? 23.342 -5.357 -10.725 1.00 91.06 181 CYS A CA 1
ATOM 1366 C C . CYS A 1 181 ? 24.069 -6.696 -10.924 1.00 91.06 181 CYS A C 1
ATOM 1368 O O . CYS A 1 181 ? 25.184 -6.848 -10.410 1.00 91.06 181 CYS A O 1
ATOM 1370 N N . PRO A 1 182 ? 23.518 -7.632 -11.717 1.00 92.38 182 PRO A N 1
ATOM 1371 C CA . PRO A 1 182 ? 22.298 -7.510 -12.526 1.00 92.38 182 PRO A CA 1
ATOM 1372 C C . PRO A 1 182 ? 20.999 -7.564 -11.687 1.00 92.38 182 PRO A C 1
ATOM 1374 O O . PRO A 1 182 ? 20.957 -8.325 -10.725 1.00 92.38 182 PRO A O 1
ATOM 1377 N N . PRO A 1 183 ? 19.947 -6.800 -12.049 1.00 90.62 183 PRO A N 1
ATOM 1378 C CA . PRO A 1 183 ? 18.708 -6.718 -11.277 1.00 90.62 183 PRO A CA 1
ATOM 1379 C C . PRO A 1 183 ? 17.753 -7.852 -11.677 1.00 90.62 183 PRO A C 1
ATOM 1381 O O . PRO A 1 183 ? 16.756 -7.605 -12.344 1.00 90.62 183 PRO A O 1
ATOM 1384 N N . THR A 1 184 ? 18.121 -9.106 -11.410 1.00 95.00 184 THR A N 1
ATOM 1385 C CA . THR A 1 184 ? 17.454 -10.289 -12.000 1.00 95.00 184 THR A CA 1
ATOM 1386 C C . THR A 1 184 ? 17.165 -11.403 -10.993 1.00 95.00 184 THR A C 1
ATOM 1388 O O . THR A 1 184 ? 17.182 -12.578 -11.362 1.00 95.00 184 THR A O 1
ATOM 1391 N N . ASP A 1 185 ? 17.039 -11.082 -9.712 1.00 93.00 185 ASP A N 1
ATOM 1392 C CA . ASP A 1 185 ? 16.833 -12.070 -8.645 1.00 93.00 185 ASP A CA 1
ATOM 1393 C C . ASP A 1 185 ? 15.393 -12.097 -8.105 1.00 93.00 185 ASP A C 1
ATOM 1395 O O . ASP A 1 185 ? 15.079 -12.948 -7.262 1.00 93.00 185 ASP A O 1
ATOM 1399 N N . GLY A 1 186 ? 14.529 -11.200 -8.596 1.00 91.62 186 GLY A N 1
ATOM 1400 C CA . GLY A 1 186 ? 13.129 -11.082 -8.196 1.00 91.62 186 GLY A CA 1
ATOM 1401 C C . GLY A 1 186 ? 12.943 -10.738 -6.718 1.00 91.62 186 GLY A C 1
ATOM 1402 O O . GLY A 1 186 ? 11.842 -10.890 -6.193 1.00 91.62 186 GLY A O 1
ATOM 1403 N N . GLN A 1 187 ? 14.007 -10.342 -6.010 1.00 94.12 187 GLN A N 1
ATOM 1404 C CA . GLN A 1 187 ? 13.925 -9.980 -4.599 1.00 94.12 187 GLN A CA 1
ATOM 1405 C C . GLN A 1 187 ? 13.449 -8.530 -4.444 1.00 94.12 187 GLN A C 1
ATOM 1407 O O . GLN A 1 187 ? 13.675 -7.711 -5.338 1.00 94.12 187 GLN A O 1
ATOM 1412 N N . PRO A 1 188 ? 12.809 -8.190 -3.312 1.00 94.94 188 PRO A N 1
ATOM 1413 C CA . PRO A 1 188 ? 12.502 -6.805 -2.989 1.00 94.94 188 PRO A CA 1
ATOM 1414 C C . PRO A 1 188 ? 13.796 -6.031 -2.721 1.00 94.94 188 PRO A C 1
ATOM 1416 O O . PRO A 1 188 ? 14.569 -6.397 -1.833 1.00 94.94 188 PRO A O 1
ATOM 1419 N N . HIS A 1 189 ? 14.028 -4.954 -3.464 1.00 96.75 189 HIS A N 1
ATOM 1420 C CA . HIS A 1 189 ? 15.141 -4.025 -3.271 1.00 96.75 189 HIS A CA 1
ATOM 1421 C C . HIS A 1 189 ? 14.653 -2.601 -3.015 1.00 96.75 189 HIS A C 1
ATOM 1423 O O . HIS A 1 189 ? 13.590 -2.208 -3.481 1.00 96.75 189 HIS A O 1
ATOM 1429 N N . GLN A 1 190 ? 15.491 -1.785 -2.384 1.00 97.12 190 GLN A N 1
ATOM 1430 C CA . GLN A 1 190 ? 15.201 -0.364 -2.224 1.00 97.12 190 GLN A CA 1
ATOM 1431 C C . GLN A 1 190 ? 15.116 0.347 -3.590 1.00 97.12 190 GLN A C 1
ATOM 1433 O O . GLN A 1 190 ? 16.075 0.265 -4.377 1.00 97.12 190 GLN A O 1
ATOM 1438 N N . PRO A 1 191 ? 14.014 1.065 -3.877 1.00 97.19 191 PRO A N 1
ATOM 1439 C CA . PRO A 1 191 ? 13.925 1.952 -5.027 1.00 97.19 191 PRO A CA 1
ATOM 1440 C C . PRO A 1 191 ? 14.815 3.196 -4.857 1.00 97.19 191 PRO A C 1
ATOM 1442 O O . PRO A 1 191 ? 15.416 3.442 -3.812 1.00 97.19 191 PRO A O 1
ATOM 1445 N N . GLN A 1 192 ? 14.951 3.991 -5.924 1.00 96.81 192 GLN A N 1
ATOM 1446 C CA . GLN A 1 192 ? 15.660 5.277 -5.860 1.00 96.81 192 GLN A CA 1
ATOM 1447 C C . GLN A 1 192 ? 14.846 6.382 -5.158 1.00 96.81 192 GLN A C 1
ATOM 1449 O O . GLN A 1 192 ? 15.448 7.299 -4.598 1.00 96.81 192 GLN A O 1
ATOM 1454 N N . GLY A 1 193 ? 13.512 6.339 -5.247 1.00 96.62 193 GLY A N 1
ATOM 1455 C CA . GLY A 1 193 ? 12.573 7.135 -4.441 1.00 96.62 193 GLY A CA 1
ATOM 1456 C C . GLY A 1 193 ? 12.038 6.350 -3.235 1.00 96.62 193 GLY A C 1
ATOM 1457 O O . GLY A 1 193 ? 12.550 5.274 -2.955 1.00 96.62 193 GLY A O 1
ATOM 1458 N N . SER A 1 194 ? 11.014 6.877 -2.553 1.00 97.75 194 SER A N 1
ATOM 1459 C CA . SER A 1 194 ? 10.319 6.207 -1.435 1.00 97.75 194 SER A CA 1
ATOM 1460 C C . SER A 1 194 ? 8.931 5.772 -1.876 1.00 97.75 194 SER A C 1
ATOM 1462 O O . SER A 1 194 ? 8.209 6.612 -2.409 1.00 97.75 194 SER A O 1
ATOM 1464 N N . LEU A 1 195 ? 8.537 4.511 -1.681 1.00 98.19 195 LEU A N 1
ATOM 1465 C CA . LEU A 1 195 ? 7.152 4.098 -1.945 1.00 98.19 195 LEU A CA 1
ATOM 1466 C C . LEU A 1 195 ? 6.225 4.552 -0.812 1.00 98.19 195 LEU A C 1
ATOM 1468 O O . LEU A 1 195 ? 5.069 4.860 -1.096 1.00 98.19 195 LEU A O 1
ATOM 1472 N N . SER A 1 196 ? 6.752 4.774 0.395 1.00 97.81 196 SER A N 1
ATOM 1473 C CA . SER A 1 196 ? 6.050 5.474 1.487 1.00 97.81 196 SER A CA 1
ATOM 1474 C C . SER A 1 196 ? 5.571 6.898 1.144 1.00 97.81 196 SER A C 1
ATOM 1476 O O . SER A 1 196 ? 4.730 7.454 1.850 1.00 97.81 196 SER A O 1
ATOM 1478 N N . ASP A 1 197 ? 6.006 7.498 0.025 1.00 98.31 197 ASP A N 1
ATOM 1479 C CA . ASP A 1 197 ? 5.406 8.743 -0.488 1.00 98.31 197 ASP A CA 1
ATOM 1480 C C . ASP A 1 197 ? 3.911 8.565 -0.850 1.00 98.31 197 ASP A C 1
ATOM 1482 O O . ASP A 1 197 ? 3.191 9.558 -0.963 1.00 98.31 197 ASP A O 1
ATOM 1486 N N . PHE A 1 198 ? 3.437 7.324 -1.025 1.00 98.12 198 PHE A N 1
ATOM 1487 C CA . PHE A 1 198 ? 2.030 6.982 -1.255 1.00 98.12 198 PHE A CA 1
ATOM 1488 C C . PHE A 1 198 ? 1.218 6.764 0.035 1.00 98.12 198 PHE A C 1
ATOM 1490 O O . PHE A 1 198 ? -0.001 6.584 -0.041 1.00 98.12 198 PHE A O 1
ATOM 1497 N N . ASP A 1 199 ? 1.850 6.767 1.211 1.00 95.81 199 ASP A N 1
ATOM 1498 C CA . ASP A 1 199 ? 1.164 6.483 2.471 1.00 95.81 199 ASP A CA 1
ATOM 1499 C C . ASP A 1 199 ? 0.086 7.525 2.778 1.00 95.81 199 ASP A C 1
ATOM 1501 O O . ASP A 1 199 ? 0.276 8.741 2.682 1.00 95.81 199 ASP A O 1
ATOM 1505 N N . GLY A 1 200 ? -1.082 7.039 3.190 1.00 92.06 200 GLY A N 1
ATOM 1506 C CA . GLY A 1 200 ? -2.263 7.856 3.444 1.00 92.06 200 GLY A CA 1
ATOM 1507 C C . GLY A 1 200 ? -3.117 8.156 2.208 1.00 92.06 200 GLY A C 1
ATOM 1508 O O . GLY A 1 200 ? -4.249 8.618 2.380 1.00 92.06 200 GLY A O 1
ATOM 1509 N N . GLU A 1 201 ? -2.640 7.873 0.992 1.00 95.88 201 GLU A N 1
ATOM 1510 C CA . GLU A 1 201 ? -3.459 7.954 -0.223 1.00 95.88 201 GLU A CA 1
ATOM 1511 C C . GLU A 1 201 ? -4.445 6.780 -0.319 1.00 95.88 201 GLU A C 1
ATOM 1513 O O . GLU A 1 201 ? -4.356 5.769 0.388 1.00 95.88 201 GLU A O 1
ATOM 1518 N N . SER A 1 202 ? -5.430 6.909 -1.206 1.00 94.19 202 SER A N 1
ATOM 1519 C CA . SER A 1 202 ? -6.370 5.829 -1.509 1.00 94.19 202 SER A CA 1
ATOM 1520 C C . SER A 1 202 ? -5.763 4.813 -2.482 1.00 94.19 202 SER A C 1
ATOM 1522 O O . SER A 1 202 ? -5.295 5.183 -3.557 1.00 94.19 202 SER A O 1
ATOM 1524 N N . THR A 1 203 ? -5.909 3.509 -2.215 1.00 95.00 203 THR A N 1
ATOM 1525 C CA . THR A 1 203 ? -5.554 2.480 -3.218 1.00 95.00 203 THR A CA 1
ATOM 1526 C C . THR A 1 203 ? -6.444 2.533 -4.467 1.00 95.00 203 THR A C 1
ATOM 1528 O O . THR A 1 203 ? -6.025 2.091 -5.535 1.00 95.00 203 THR A O 1
ATOM 1531 N N . ALA A 1 204 ? -7.667 3.074 -4.376 1.00 94.56 204 ALA A N 1
ATOM 1532 C CA . ALA A 1 204 ? -8.602 3.128 -5.503 1.00 94.56 204 ALA A CA 1
ATOM 1533 C C . ALA A 1 204 ? -8.199 4.141 -6.576 1.00 94.56 204 ALA A C 1
ATOM 1535 O O . ALA A 1 204 ? -7.920 5.300 -6.280 1.00 94.56 204 ALA A O 1
ATOM 1536 N N . GLY A 1 205 ? -8.333 3.730 -7.836 1.00 96.25 205 GLY A N 1
ATOM 1537 C CA . GLY A 1 205 ? -8.094 4.570 -9.002 1.00 96.25 205 GLY A CA 1
ATOM 1538 C C . GLY A 1 205 ? -7.200 3.888 -10.028 1.00 96.25 205 GLY A C 1
ATOM 1539 O O . GLY A 1 205 ? -7.061 2.664 -10.032 1.00 96.25 205 GLY A O 1
ATOM 1540 N N . VAL A 1 206 ? -6.640 4.690 -10.932 1.00 98.38 206 VAL A N 1
ATOM 1541 C CA . VAL A 1 206 ? -5.701 4.222 -11.955 1.00 98.38 206 VAL A CA 1
ATOM 1542 C C . VAL A 1 206 ? -4.284 4.546 -11.505 1.00 98.38 206 VAL A C 1
ATOM 1544 O O . VAL A 1 206 ? -3.930 5.715 -11.378 1.00 98.38 206 VAL A O 1
ATOM 1547 N N . TRP A 1 207 ? -3.504 3.500 -11.2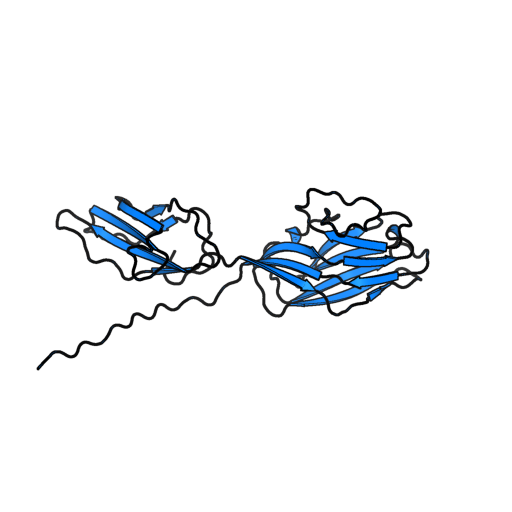67 1.00 98.62 207 TRP A N 1
ATOM 1548 C CA . TRP A 1 207 ? -2.066 3.566 -11.044 1.00 98.62 207 TRP A CA 1
ATOM 1549 C C . TRP A 1 207 ? -1.347 3.398 -12.374 1.00 98.62 207 TRP A C 1
ATOM 1551 O O . TRP A 1 207 ? -1.730 2.546 -13.178 1.00 98.62 207 TRP A O 1
ATOM 1561 N N . THR A 1 208 ? -0.287 4.166 -12.598 1.00 98.81 208 THR A N 1
ATOM 1562 C CA . THR A 1 208 ? 0.433 4.148 -13.875 1.00 98.81 208 THR A CA 1
ATOM 1563 C C . THR A 1 208 ? 1.897 3.806 -13.663 1.00 98.81 208 THR A C 1
ATOM 1565 O O . THR A 1 208 ? 2.620 4.542 -12.991 1.00 98.81 208 THR A O 1
ATOM 1568 N N . LEU A 1 209 ? 2.363 2.729 -14.297 1.00 98.75 209 LEU A N 1
ATOM 1569 C CA . LEU A 1 209 ? 3.787 2.506 -14.514 1.00 98.75 209 LEU A CA 1
ATOM 1570 C C . LEU A 1 209 ? 4.216 3.314 -15.735 1.00 98.75 209 LEU A C 1
ATOM 1572 O O . LEU A 1 209 ? 3.824 3.020 -16.865 1.00 98.75 209 LEU A O 1
ATOM 1576 N N . GLN A 1 210 ? 5.054 4.317 -15.513 1.00 98.62 210 GLN A N 1
ATOM 1577 C CA . GLN A 1 210 ? 5.656 5.122 -16.561 1.00 98.62 210 GLN A CA 1
ATOM 1578 C C . GLN A 1 210 ? 7.083 4.645 -16.838 1.00 98.62 210 GLN A C 1
ATOM 1580 O O . GLN A 1 210 ? 7.941 4.666 -15.957 1.00 98.62 210 GLN A O 1
ATOM 1585 N N . VAL A 1 211 ? 7.357 4.287 -18.091 1.00 97.69 211 VAL A N 1
ATOM 1586 C CA . VAL A 1 211 ? 8.682 3.910 -18.591 1.00 97.69 211 VAL A CA 1
ATOM 1587 C C . VAL A 1 211 ? 9.156 4.961 -19.584 1.00 97.69 211 VAL A C 1
ATOM 1589 O O . VAL A 1 211 ? 8.566 5.154 -20.647 1.00 97.69 211 VAL A O 1
ATOM 1592 N N . GLN A 1 212 ? 10.239 5.648 -19.252 1.00 96.56 212 GLN A N 1
ATOM 1593 C CA . GLN A 1 212 ? 10.864 6.653 -20.101 1.00 96.56 212 GLN A CA 1
ATOM 1594 C C . GLN A 1 212 ? 12.191 6.126 -20.636 1.00 96.56 212 GLN A C 1
ATOM 1596 O O . GLN A 1 212 ? 13.053 5.736 -19.854 1.00 96.56 212 GLN A O 1
ATOM 1601 N N . VAL A 1 213 ? 12.390 6.186 -21.952 1.00 95.50 213 VAL A N 1
ATOM 1602 C CA . VAL A 1 213 ? 13.722 6.007 -22.547 1.00 95.50 213 VAL A CA 1
ATOM 1603 C C . VAL A 1 213 ? 14.510 7.302 -22.347 1.00 95.50 213 VAL A C 1
ATOM 1605 O O . VAL A 1 213 ? 14.080 8.369 -22.794 1.00 95.50 213 VAL A O 1
ATOM 1608 N N . ILE A 1 214 ? 15.633 7.222 -21.636 1.00 93.94 214 ILE A N 1
ATOM 1609 C CA . ILE A 1 214 ? 16.482 8.366 -21.263 1.00 93.94 214 ILE A CA 1
ATOM 1610 C C . ILE A 1 214 ? 17.774 8.457 -22.090 1.00 93.94 214 ILE A C 1
ATOM 1612 O O . ILE A 1 214 ? 18.374 9.530 -22.137 1.00 93.94 214 ILE A O 1
ATOM 1616 N N . ASP A 1 215 ? 18.166 7.377 -22.769 1.00 89.81 215 ASP A N 1
ATOM 1617 C CA . ASP A 1 215 ? 19.270 7.315 -23.737 1.00 89.81 215 ASP A CA 1
ATOM 1618 C C . ASP A 1 215 ? 18.808 6.448 -24.924 1.00 89.81 215 ASP A C 1
ATOM 1620 O O . ASP A 1 215 ? 18.255 5.368 -24.728 1.00 89.81 215 ASP A O 1
ATOM 1624 N N . ASP A 1 216 ? 18.941 6.940 -26.157 1.00 78.88 216 ASP A N 1
ATOM 1625 C CA . ASP A 1 216 ? 18.336 6.340 -27.358 1.00 78.88 216 ASP A CA 1
ATOM 1626 C C . ASP A 1 216 ? 19.243 5.315 -28.059 1.00 78.88 216 ASP A C 1
ATOM 1628 O O . ASP A 1 216 ? 19.057 4.986 -29.236 1.00 78.88 216 ASP A O 1
ATOM 1632 N N . PHE A 1 217 ? 20.230 4.791 -27.333 1.00 74.50 217 PHE A N 1
ATOM 1633 C CA . PHE A 1 217 ? 21.151 3.775 -27.816 1.00 74.50 217 PHE A CA 1
ATOM 1634 C C . PHE A 1 217 ? 20.627 2.356 -27.539 1.00 74.50 217 PHE A C 1
ATOM 1636 O O . PHE A 1 217 ? 20.409 1.987 -26.391 1.00 74.50 217 PHE A O 1
ATOM 1643 N N . GLY A 1 218 ? 20.491 1.527 -28.581 1.00 73.81 218 GLY A N 1
ATOM 1644 C CA . GLY A 1 218 ? 20.237 0.086 -28.438 1.00 73.81 218 GLY A CA 1
ATOM 1645 C C . GLY A 1 218 ? 19.032 -0.442 -29.223 1.00 73.81 218 GLY A C 1
ATOM 1646 O O . GLY A 1 218 ? 18.583 0.164 -30.197 1.00 73.81 218 GLY A O 1
ATOM 1647 N N . ALA A 1 219 ? 18.541 -1.621 -28.831 1.00 81.94 219 ALA A N 1
ATOM 1648 C CA . ALA A 1 219 ? 17.496 -2.377 -29.536 1.00 81.94 219 ALA A CA 1
ATOM 1649 C C . ALA A 1 219 ? 16.072 -2.260 -28.942 1.00 81.94 219 ALA A C 1
ATOM 1651 O O . ALA A 1 219 ? 15.160 -2.946 -29.414 1.00 81.94 219 ALA A O 1
ATOM 1652 N N . GLY A 1 220 ? 15.854 -1.379 -27.960 1.00 89.62 220 GLY A N 1
ATOM 1653 C CA . GLY A 1 220 ? 14.575 -1.264 -27.250 1.00 89.62 220 GLY A CA 1
ATOM 1654 C C . GLY A 1 220 ? 14.349 -2.424 -26.278 1.00 89.62 220 GLY A C 1
ATOM 1655 O O . GLY A 1 220 ? 15.297 -3.078 -25.839 1.00 89.62 220 GLY A O 1
ATOM 1656 N N . GLY A 1 221 ? 13.091 -2.687 -25.929 1.00 94.19 221 GLY A N 1
ATOM 1657 C CA . GLY A 1 221 ? 12.754 -3.678 -24.912 1.00 94.19 221 GLY A CA 1
ATOM 1658 C C . GLY A 1 221 ? 11.262 -3.903 -24.707 1.00 94.19 221 GLY A C 1
ATOM 1659 O O . GLY A 1 221 ? 10.425 -3.516 -25.528 1.00 94.19 221 GLY A O 1
ATOM 1660 N N . LEU A 1 222 ? 10.937 -4.532 -23.587 1.00 96.38 222 LEU A N 1
ATOM 1661 C CA . LEU A 1 222 ? 9.592 -4.916 -23.194 1.00 96.38 222 LEU A CA 1
ATOM 1662 C C . LEU A 1 222 ? 9.500 -4.943 -21.666 1.00 96.38 222 LEU A C 1
ATOM 1664 O O . LEU A 1 222 ? 10.374 -5.513 -21.017 1.00 96.38 222 LEU A O 1
ATOM 1668 N N . VAL A 1 223 ? 8.430 -4.387 -21.104 1.00 98.12 223 VAL A N 1
ATOM 1669 C CA . VAL A 1 223 ? 7.968 -4.779 -19.764 1.00 98.12 223 VAL A CA 1
ATOM 1670 C C . VAL A 1 223 ? 6.979 -5.920 -19.948 1.00 98.12 223 VAL A C 1
ATOM 1672 O O . VAL A 1 223 ? 5.993 -5.766 -20.670 1.00 98.12 223 VAL A O 1
ATOM 1675 N N . GLU A 1 224 ? 7.262 -7.067 -19.347 1.00 98.38 224 GLU A N 1
ATOM 1676 C CA . GLU A 1 224 ? 6.452 -8.282 -19.466 1.00 98.38 224 GLU A CA 1
ATOM 1677 C C . GLU A 1 224 ? 5.343 -8.320 -18.418 1.00 98.38 224 GLU A C 1
ATOM 1679 O O . GLU A 1 224 ? 4.207 -8.668 -18.740 1.00 98.38 224 GLU A O 1
ATOM 1684 N N . SER A 1 225 ? 5.655 -7.910 -17.190 1.00 98.31 225 SER A N 1
ATOM 1685 C CA . SER A 1 225 ? 4.693 -7.788 -16.100 1.00 98.31 225 SER A CA 1
ATOM 1686 C C . SER A 1 225 ? 5.103 -6.696 -15.122 1.00 98.31 225 SER A C 1
ATOM 1688 O O . SER A 1 225 ? 6.271 -6.315 -15.053 1.00 98.31 225 SER A O 1
ATOM 1690 N N . TRP A 1 226 ? 4.121 -6.207 -14.371 1.00 98.56 226 TRP A N 1
ATOM 1691 C CA . TRP A 1 226 ? 4.310 -5.445 -13.143 1.00 98.56 226 TRP A CA 1
ATOM 1692 C C . TRP A 1 226 ? 3.020 -5.491 -12.321 1.00 98.56 226 TRP A C 1
ATOM 1694 O O . TRP A 1 226 ? 1.925 -5.717 -12.854 1.00 98.56 226 TRP A O 1
ATOM 1704 N N . GLY A 1 227 ? 3.151 -5.247 -11.028 1.00 98.31 227 GLY A N 1
ATOM 1705 C CA . GLY A 1 227 ? 2.040 -5.116 -10.108 1.00 98.31 227 GLY A CA 1
ATOM 1706 C C . GLY A 1 227 ? 2.416 -4.281 -8.896 1.00 98.31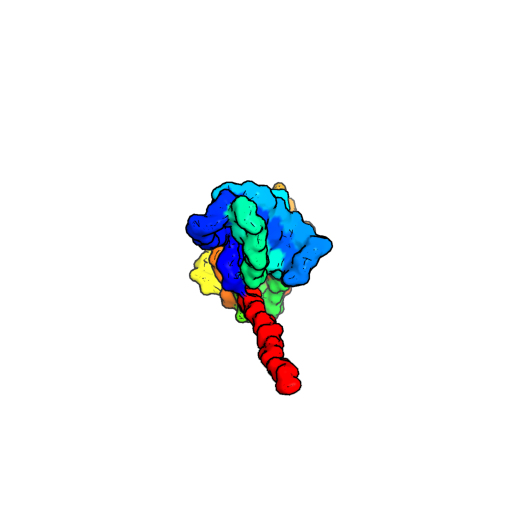 227 GLY A C 1
ATOM 1707 O O . GLY A 1 227 ? 3.571 -3.890 -8.722 1.00 98.31 227 GLY A O 1
ATOM 1708 N N . LEU A 1 228 ? 1.413 -4.017 -8.071 1.00 98.31 228 LEU A N 1
ATOM 1709 C CA . LEU A 1 228 ? 1.552 -3.350 -6.787 1.00 98.31 228 LEU A CA 1
ATOM 1710 C C . LEU A 1 228 ? 0.941 -4.235 -5.707 1.00 98.31 228 LEU A C 1
ATOM 1712 O O . LEU A 1 228 ? -0.163 -4.758 -5.876 1.00 98.31 228 LEU A O 1
ATOM 1716 N N . GLU A 1 229 ? 1.648 -4.395 -4.603 1.00 97.31 229 GLU A N 1
ATOM 1717 C CA . GLU A 1 229 ? 1.082 -4.891 -3.357 1.00 97.31 229 GLU A CA 1
ATOM 1718 C C . GLU A 1 229 ? 0.766 -3.687 -2.475 1.00 97.31 229 GLU A C 1
ATOM 1720 O O . GLU A 1 229 ? 1.612 -2.821 -2.285 1.00 97.31 229 GLU A O 1
ATOM 1725 N N . PHE A 1 230 ? -0.459 -3.624 -1.957 1.00 95.31 230 PHE A N 1
ATOM 1726 C CA . PHE A 1 230 ? -0.864 -2.598 -1.000 1.00 95.31 230 PHE A CA 1
ATOM 1727 C C . PHE A 1 230 ? -1.230 -3.252 0.314 1.00 95.31 230 PHE A C 1
ATOM 1729 O O . PHE A 1 230 ? -2.185 -4.034 0.340 1.00 95.31 230 PHE A O 1
ATOM 1736 N N . CYS A 1 231 ? -0.570 -2.861 1.397 1.00 92.12 231 CYS A N 1
ATOM 1737 C CA . CYS A 1 231 ? -1.094 -3.046 2.742 1.00 92.12 231 CYS A CA 1
ATOM 1738 C C . CYS A 1 231 ? -1.914 -1.808 3.094 1.00 92.12 231 CYS A C 1
ATOM 1740 O O . CYS A 1 231 ? -1.382 -0.742 3.394 1.00 92.12 231 CYS A O 1
ATOM 1742 N N . ALA A 1 232 ? -3.236 -1.940 3.013 1.00 89.31 232 ALA A N 1
ATOM 1743 C CA . ALA A 1 232 ? -4.150 -0.825 3.220 1.00 89.31 232 ALA A CA 1
ATOM 1744 C C . ALA A 1 232 ? -5.187 -1.134 4.297 1.00 89.31 232 ALA A C 1
ATOM 1746 O O . ALA A 1 232 ? -5.617 -2.280 4.462 1.00 89.31 232 ALA A O 1
ATOM 1747 N N . SER A 1 233 ? -5.605 -0.089 5.005 1.00 83.62 233 SER A N 1
ATOM 1748 C CA . SER A 1 233 ? -6.721 -0.138 5.940 1.00 83.62 233 SER A CA 1
ATOM 1749 C C . SER A 1 233 ? -8.039 0.089 5.196 1.00 83.62 233 SER A C 1
ATOM 1751 O O . SER A 1 233 ? -8.235 1.103 4.524 1.00 83.62 233 SER A O 1
ATOM 1753 N N . PHE A 1 234 ? -8.961 -0.866 5.287 1.00 73.56 234 PHE A N 1
ATOM 1754 C CA . PHE A 1 234 ? -10.292 -0.746 4.687 1.00 73.56 234 PHE A CA 1
ATOM 1755 C C . PHE A 1 234 ? -11.309 -0.314 5.755 1.00 73.56 234 PHE A C 1
ATOM 1757 O O . PHE A 1 234 ? -11.181 -0.661 6.926 1.00 73.56 234 PHE A O 1
ATOM 1764 N N . ASP A 1 235 ? -12.333 0.457 5.380 1.00 63.00 235 ASP A N 1
ATOM 1765 C CA . ASP A 1 235 ? -13.448 0.768 6.285 1.00 63.00 235 ASP A CA 1
ATOM 1766 C C . ASP A 1 235 ? -14.591 -0.232 6.034 1.00 63.00 235 ASP A C 1
ATOM 1768 O O . ASP A 1 235 ? -15.378 -0.056 5.091 1.00 63.00 235 ASP A O 1
ATOM 1772 N N . PRO A 1 236 ? -14.703 -1.333 6.803 1.00 53.97 236 PRO A N 1
ATOM 1773 C CA . PRO A 1 236 ? -15.874 -2.181 6.711 1.00 53.97 236 PRO A CA 1
ATOM 1774 C C . PRO A 1 236 ? -17.084 -1.381 7.195 1.00 53.97 236 PRO A C 1
ATOM 1776 O O . PRO A 1 236 ? -17.091 -0.823 8.288 1.00 53.97 236 PRO A O 1
ATOM 1779 N N . LYS A 1 237 ? -18.152 -1.365 6.390 1.00 52.84 237 LYS A N 1
ATOM 1780 C CA . LYS A 1 237 ? -19.428 -0.733 6.748 1.00 52.84 237 LYS A CA 1
ATOM 1781 C C . LYS A 1 237 ? -19.815 -1.092 8.193 1.00 52.84 237 LYS A C 1
ATOM 1783 O O . LYS A 1 237 ? -19.991 -2.274 8.491 1.00 52.84 237 LYS A O 1
ATOM 1788 N N . ASN A 1 238 ? -19.968 -0.075 9.048 1.00 50.75 238 ASN A N 1
ATOM 1789 C CA . ASN A 1 238 ? -20.178 -0.236 10.491 1.00 50.75 238 ASN A CA 1
ATOM 1790 C C . ASN A 1 238 ? -21.191 -1.345 10.835 1.00 50.75 238 ASN A C 1
ATOM 1792 O O . ASN A 1 238 ? -22.295 -1.362 10.271 1.00 50.75 238 ASN A O 1
ATOM 1796 N N . PRO A 1 239 ? -20.875 -2.239 11.790 1.00 51.69 239 PRO A N 1
ATOM 1797 C CA . PRO A 1 239 ? -21.842 -3.199 12.291 1.00 51.69 239 PRO A CA 1
ATOM 1798 C C . PRO A 1 239 ? -22.975 -2.435 12.974 1.00 51.69 239 PRO A C 1
ATOM 1800 O O . PRO A 1 239 ? -22.755 -1.622 13.871 1.00 51.69 239 PRO A O 1
ATOM 1803 N N . VAL A 1 240 ? -24.211 -2.708 12.569 1.00 51.59 240 VAL A N 1
ATOM 1804 C CA . VAL A 1 240 ? -25.380 -2.219 13.298 1.00 51.59 240 VAL A CA 1
ATOM 1805 C C . VAL A 1 240 ? -25.726 -3.253 14.360 1.00 51.59 240 VAL A C 1
ATOM 1807 O O . VAL A 1 240 ? -26.134 -4.370 14.041 1.00 51.59 240 VAL A O 1
ATOM 1810 N N . LEU A 1 241 ? -25.573 -2.878 15.628 1.00 51.66 241 LEU A N 1
ATOM 1811 C CA . LEU A 1 241 ? -26.048 -3.674 16.755 1.00 51.66 241 LEU A CA 1
ATOM 1812 C C . LEU A 1 241 ? -27.576 -3.566 16.812 1.00 51.66 241 LEU A C 1
ATOM 1814 O O . LEU A 1 241 ? -28.130 -2.541 17.208 1.00 51.66 241 LEU A O 1
ATOM 1818 N N . VAL A 1 242 ? -28.268 -4.615 16.368 1.00 52.72 242 VAL A N 1
ATOM 1819 C CA . VAL A 1 242 ? -29.722 -4.724 16.514 1.00 52.72 242 VAL A CA 1
ATOM 1820 C C . VAL A 1 242 ? -30.009 -5.403 17.849 1.00 52.72 242 VAL A C 1
ATOM 1822 O O . VAL A 1 242 ? -29.908 -6.623 17.968 1.00 52.72 242 VAL A O 1
ATOM 1825 N N . ASN A 1 243 ? -30.379 -4.617 18.861 1.00 54.50 243 ASN A N 1
ATOM 1826 C CA . ASN A 1 243 ? -30.939 -5.168 20.091 1.00 54.50 243 ASN A CA 1
ATOM 1827 C C . ASN A 1 243 ? -32.347 -5.692 19.782 1.00 54.50 243 ASN A C 1
ATOM 1829 O O . ASN A 1 243 ? -33.279 -4.913 19.587 1.00 54.50 243 ASN A O 1
ATOM 1833 N N . ASN A 1 244 ? -32.508 -7.017 19.724 1.00 48.19 244 ASN A N 1
ATOM 1834 C CA . ASN A 1 244 ? -33.823 -7.657 19.694 1.00 48.19 244 ASN A CA 1
ATOM 1835 C C . ASN A 1 244 ? -34.475 -7.519 21.078 1.00 48.19 244 ASN A C 1
ATOM 1837 O O . ASN A 1 244 ? -34.539 -8.477 21.848 1.00 48.19 244 ASN A O 1
ATOM 1841 N N . GLU A 1 245 ? -34.963 -6.325 21.409 1.00 52.00 245 GLU A N 1
ATOM 1842 C CA . GLU A 1 245 ? -35.894 -6.177 22.522 1.00 52.00 245 GLU A CA 1
ATOM 1843 C C . GLU A 1 245 ? -37.206 -6.866 22.139 1.00 52.00 245 GLU A C 1
ATOM 1845 O O . GLU A 1 245 ? -38.048 -6.336 21.413 1.00 52.00 245 GLU A O 1
ATOM 1850 N N . THR A 1 246 ? -37.364 -8.115 22.575 1.00 48.88 246 THR A N 1
ATOM 1851 C CA . THR A 1 246 ? -38.622 -8.838 22.418 1.00 48.88 246 THR A CA 1
ATOM 1852 C C . THR A 1 246 ? -39.682 -8.155 23.275 1.00 48.88 246 THR A C 1
ATOM 1854 O O . THR A 1 246 ? -39.587 -8.169 24.502 1.00 48.88 246 THR A O 1
ATOM 1857 N N . LEU A 1 247 ? -40.705 -7.580 22.640 1.00 50.91 247 LEU A N 1
ATOM 1858 C CA . LEU A 1 247 ? -41.884 -7.059 23.330 1.00 50.91 247 LEU A CA 1
ATOM 1859 C C . LEU A 1 247 ? -42.556 -8.198 24.113 1.00 50.91 247 LEU A C 1
ATOM 1861 O O . LEU A 1 247 ? -43.151 -9.103 23.525 1.00 50.91 247 LEU A O 1
ATOM 1865 N N . LEU A 1 248 ? -42.454 -8.168 25.443 1.00 57.06 248 LEU A N 1
ATOM 1866 C CA . LEU A 1 248 ? -43.160 -9.110 26.308 1.00 57.06 248 LEU A CA 1
ATOM 1867 C C . LEU A 1 248 ? -44.646 -8.736 26.362 1.00 57.06 248 LEU A C 1
ATOM 1869 O O . LEU A 1 248 ? -45.013 -7.648 26.807 1.00 57.06 248 LEU A O 1
ATOM 1873 N N . VAL A 1 249 ? -45.512 -9.658 25.938 1.00 47.34 249 VAL A N 1
ATOM 1874 C CA . VAL A 1 249 ? -46.954 -9.575 26.195 1.00 47.34 249 VAL A CA 1
ATOM 1875 C C . VAL A 1 249 ? -47.198 -10.028 27.635 1.00 47.34 249 VAL A C 1
ATOM 1877 O O . VAL A 1 249 ? -46.836 -11.143 28.005 1.00 47.34 249 VAL A O 1
ATOM 1880 N N . GLN A 1 250 ? -47.797 -9.160 28.453 1.00 49.50 250 GLN A N 1
ATOM 1881 C CA . GLN A 1 250 ? -48.204 -9.495 29.822 1.00 49.50 250 GLN A CA 1
ATOM 1882 C C . GLN A 1 250 ? -49.230 -10.649 29.790 1.00 49.50 250 GLN A C 1
ATOM 1884 O O . GLN A 1 250 ? -50.192 -10.560 29.020 1.00 49.50 250 GLN A O 1
ATOM 1889 N N . PRO A 1 251 ? -49.070 -11.717 30.597 1.00 64.62 251 PRO A N 1
ATOM 1890 C CA . PRO A 1 251 ? -50.119 -12.717 30.765 1.00 64.62 251 PRO A CA 1
ATOM 1891 C C . PRO A 1 251 ? -51.349 -12.050 31.394 1.00 64.62 251 PRO A C 1
ATOM 1893 O O . PRO A 1 251 ? -51.219 -11.366 32.411 1.00 64.62 251 PRO A O 1
ATOM 1896 N N . GLY A 1 252 ? -52.510 -12.208 30.751 1.00 59.50 252 GLY A N 1
ATOM 1897 C CA . GLY A 1 252 ? -53.799 -11.711 31.247 1.00 59.50 252 GLY A CA 1
ATOM 1898 C C . GLY A 1 252 ? -54.397 -12.549 32.367 1.00 59.50 252 GLY A C 1
ATOM 1899 O O . GLY A 1 252 ? -53.919 -13.684 32.592 1.00 59.50 252 GLY A O 1
#

Foldseek 3Di:
DAFLAEADAQAFDKDFDDDDPQFQFKKKFKAQDQVDDPRTPDIDPRHRHRMDTHPDRHDAQGKMWMWMWGADPVGIDDIDRIGIYHHWHWDKDKFKFPQDFWFFALADWDKTKTKTADAFWFFFPFKKKAQFWKWFQAQQQKWKWKADQVGDIFTQDHRDAGRQTIAQEMAGLPDPADQDPPRHPNDYHHGPGHRCSSGRPIPHDMMMIMMIGRHSDDHTITGGIMIMITGGTDGDRGDDDDDPPPPDDDDD

Radius of gyration: 26.98 Å; chains: 1; bounding box: 79×29×80 Å